Protein AF-A0A1M6K0C0-F1 (afdb_monomer)

pLDDT: mean 87.11, std 9.61, range [51.62, 98.38]

Radius of gyration: 22.86 Å; Cα contacts (8 Å, |Δi|>4): 605; chains: 1; bounding box: 50×51×67 Å

Secondary structure (DSSP, 8-state):
--EEEEEEE-TTSEEEEEPPEES---SSSSS-SHHHHHHHHHH-SS--HHHHHHHHHHHHHHHH--TT--GGGGEEEEE-TT-EEE-TT---SEEEEEE-SSSPEEEEETTEEEEE-TTEEEEEETTEEEEEEEPPSS-EEEEE-HHHHHHHHHHHHHHHHHHTT-HHHHHHHHHHHBS-HHHHHHTHHHHHHHHHHHHHHHTTTSGGGGS-TT----TT-TTS-HHHHHHHHHHHHHHHHHHHHH-TT-BTTB--SPP---SSS---EEEEEEETTEEEEEEEE-HHHHHHHHHHHHHHHHHHTT-HHHHHHTT---HHHHHHHHHHHHTS-S-B-HHHHHHHHHHHHHHHHHHHH-

Organism: NCBI:txid1123012

Sequence (358 aa):
MTQGIIIYIGSDKVFHETGTYSFDMYPNDYKGHGDEIIAFFKYSRNWTEDLFYDFVKGFHCKYFKDMDYDYEDTMIFGYKPDMSYDIQNNWIDYIYIVNNSGEDLQCKTEKGIEYIPNDSIVIISFHNIEKIINHSADGIEYEFNDEDCSNAIDALDFYSRMFIGQYNMIDRNLCMLINDYYEFNYLEFTRRHLYTAARSILFKDTDIANWELNGSLGIFSKDTDIRAKNAYDIQQYLRYSAAWCRNPEGGHTVDFRPPLLSGNLGETNCSSEIIDGAVITNAMLKGKQVKIVLQAIKIYIMLLNIDLVGIFNEYTDNKLVIEIISLIEKLCPQSMKDDNRDKKVKQLQKLYEKILYA

Structure (mmCIF, N/CA/C/O backbone):
data_AF-A0A1M6K0C0-F1
#
_entry.id   AF-A0A1M6K0C0-F1
#
loop_
_atom_site.group_PDB
_atom_site.id
_atom_site.type_symbol
_atom_site.label_atom_id
_atom_site.label_alt_id
_atom_site.label_comp_id
_atom_site.label_asym_id
_atom_site.label_entity_id
_atom_site.label_seq_id
_atom_site.pdbx_PDB_ins_code
_atom_site.Cartn_x
_atom_site.Cartn_y
_atom_site.Cartn_z
_atom_site.occupancy
_atom_site.B_iso_or_equiv
_atom_site.auth_seq_id
_atom_site.auth_comp_id
_atom_site.auth_asym_id
_atom_site.auth_atom_id
_atom_site.pdbx_PDB_model_num
ATOM 1 N N . MET A 1 1 ? 0.333 16.093 32.500 1.00 71.12 1 MET A N 1
ATOM 2 C CA . MET A 1 1 ? 0.730 15.066 31.530 1.00 71.12 1 MET A CA 1
ATOM 3 C C . MET A 1 1 ? -0.175 13.900 31.800 1.00 71.12 1 MET A C 1
ATOM 5 O O . MET A 1 1 ? -0.148 13.389 32.914 1.00 71.12 1 MET A O 1
ATOM 9 N N . THR A 1 2 ? -1.058 13.617 30.858 1.00 86.56 2 THR A N 1
ATOM 10 C CA . THR A 1 2 ? -1.987 12.497 30.989 1.00 86.56 2 THR A CA 1
ATOM 11 C C . THR A 1 2 ? -1.293 11.194 30.609 1.00 86.56 2 THR A C 1
ATOM 13 O O . THR A 1 2 ? -0.208 11.209 30.026 1.00 86.56 2 THR A O 1
ATOM 16 N N . GLN A 1 3 ? -1.912 10.074 30.936 1.00 90.31 3 GLN A N 1
ATOM 17 C CA . GLN A 1 3 ? -1.522 8.757 30.469 1.00 90.31 3 GLN A CA 1
ATOM 18 C C . GLN A 1 3 ? -2.568 8.211 29.509 1.00 90.31 3 GLN A C 1
ATOM 20 O O . GLN A 1 3 ? -3.766 8.410 29.710 1.00 90.31 3 GLN A O 1
ATOM 25 N N . GLY A 1 4 ? -2.125 7.512 28.468 1.00 91.88 4 GLY A N 1
ATOM 26 C CA . GLY A 1 4 ? -3.043 6.848 27.560 1.00 91.88 4 GLY A CA 1
ATOM 27 C C . GLY A 1 4 ? -2.531 5.534 27.005 1.00 91.88 4 GLY A C 1
ATOM 28 O O . GLY A 1 4 ? -1.325 5.304 26.938 1.00 91.88 4 GLY A O 1
ATOM 29 N N . ILE A 1 5 ? -3.468 4.686 26.601 1.00 93.00 5 ILE A N 1
ATOM 30 C CA . ILE A 1 5 ? -3.209 3.433 25.884 1.00 93.00 5 ILE A CA 1
ATOM 31 C C . ILE A 1 5 ? -4.143 3.325 24.681 1.00 93.00 5 ILE A C 1
ATOM 33 O O . ILE A 1 5 ? -5.223 3.927 24.652 1.00 93.00 5 ILE A O 1
ATOM 37 N N . ILE A 1 6 ? -3.723 2.539 23.698 1.00 93.44 6 ILE A N 1
ATOM 38 C CA . ILE A 1 6 ? -4.511 2.213 22.515 1.00 93.44 6 ILE A CA 1
ATOM 39 C C . ILE A 1 6 ? -4.707 0.703 22.500 1.00 93.44 6 ILE A C 1
ATOM 41 O O . ILE A 1 6 ? -3.765 -0.058 22.707 1.00 93.44 6 ILE A O 1
ATOM 45 N N . ILE A 1 7 ? -5.941 0.274 22.286 1.00 93.12 7 ILE A N 1
ATOM 46 C CA . ILE A 1 7 ? -6.338 -1.124 22.267 1.00 93.12 7 ILE A CA 1
ATOM 47 C C . ILE A 1 7 ? -7.001 -1.386 20.927 1.00 93.12 7 ILE A C 1
ATOM 49 O O . ILE A 1 7 ? -7.972 -0.722 20.575 1.00 93.12 7 ILE A O 1
ATOM 53 N N . TYR A 1 8 ? -6.505 -2.369 20.194 1.00 92.94 8 TYR A N 1
ATOM 54 C CA . TYR A 1 8 ? -7.153 -2.899 19.004 1.00 92.94 8 TYR A CA 1
ATOM 55 C C . TYR A 1 8 ? -7.670 -4.302 19.297 1.00 92.94 8 TYR A C 1
ATOM 57 O O . TYR A 1 8 ? -6.957 -5.117 19.876 1.00 92.94 8 TYR A O 1
ATOM 65 N N . ILE A 1 9 ? -8.909 -4.585 18.903 1.00 92.12 9 ILE A N 1
ATOM 66 C CA . ILE A 1 9 ? -9.516 -5.910 19.031 1.00 92.12 9 ILE A CA 1
ATOM 67 C C . ILE A 1 9 ? -9.886 -6.403 17.639 1.00 92.12 9 ILE A C 1
ATOM 69 O O . ILE A 1 9 ? -10.764 -5.830 16.988 1.00 92.12 9 ILE A O 1
ATOM 73 N N . GLY A 1 10 ? -9.202 -7.453 17.192 1.00 89.44 10 GLY A N 1
ATOM 74 C CA . GLY A 1 10 ? -9.387 -8.042 15.872 1.00 89.44 10 GLY A CA 1
ATOM 75 C C . GLY A 1 10 ? -10.545 -9.032 15.799 1.00 89.44 10 GLY A C 1
ATOM 76 O O . GLY A 1 10 ? -11.091 -9.472 16.812 1.00 89.44 10 GLY A O 1
ATOM 77 N N . SER A 1 11 ? -10.907 -9.420 14.573 1.00 87.69 11 SER A N 1
ATOM 78 C CA . SER A 1 11 ? -11.988 -10.377 14.280 1.00 87.69 11 SER A CA 1
ATOM 79 C C . SER A 1 11 ? -11.752 -11.787 14.836 1.00 87.69 11 SER A C 1
ATOM 81 O O . SER A 1 11 ? -12.668 -12.600 14.914 1.00 87.69 11 SER A O 1
ATOM 83 N N . ASP A 1 12 ? -10.511 -12.096 15.196 1.00 86.44 12 ASP A N 1
ATOM 84 C CA . ASP A 1 12 ? -10.094 -13.317 15.885 1.00 86.44 12 ASP A CA 1
ATOM 85 C C . ASP A 1 12 ? -10.276 -13.241 17.415 1.00 86.44 12 ASP A C 1
ATOM 87 O O . ASP A 1 12 ? -10.012 -14.219 18.118 1.00 86.44 12 ASP A O 1
ATOM 91 N N . LYS A 1 13 ? -10.777 -12.107 17.926 1.00 85.50 13 LYS A N 1
ATOM 92 C CA . LYS A 1 13 ? -10.968 -11.799 19.353 1.00 85.50 13 LYS A CA 1
ATOM 93 C C . LYS A 1 13 ? -9.653 -11.730 20.137 1.00 85.50 13 LYS A C 1
ATOM 95 O O . LYS A 1 13 ? -9.649 -11.846 21.370 1.00 85.50 13 LYS A O 1
ATOM 100 N N . VAL A 1 14 ? -8.538 -11.537 19.433 1.00 87.31 14 VAL A N 1
ATOM 101 C CA . VAL A 1 14 ? -7.259 -11.164 20.034 1.00 87.31 14 VAL A CA 1
ATOM 102 C C . VAL A 1 14 ? -7.267 -9.654 20.238 1.00 87.31 14 VAL A C 1
ATOM 104 O O . VAL A 1 14 ? -7.691 -8.893 19.364 1.00 87.31 14 VAL A O 1
ATOM 107 N N . PHE A 1 15 ? -6.854 -9.221 21.428 1.00 88.81 15 PHE A N 1
ATOM 108 C CA . PHE A 1 15 ? -6.620 -7.811 21.696 1.00 88.81 15 PHE A CA 1
ATOM 109 C C . PHE A 1 15 ? -5.121 -7.519 21.706 1.00 88.81 15 PHE A C 1
ATOM 111 O O . PHE A 1 15 ? -4.317 -8.309 22.208 1.00 88.81 15 PHE A O 1
ATOM 118 N N . HIS A 1 16 ? -4.785 -6.357 21.165 1.00 90.50 16 HIS A N 1
ATOM 119 C CA . HIS A 1 16 ? -3.445 -5.805 21.081 1.00 90.50 16 HIS A CA 1
ATOM 120 C C . HIS A 1 16 ? -3.483 -4.472 21.817 1.00 90.50 16 HIS A C 1
ATOM 122 O O . HIS A 1 16 ? -4.222 -3.568 21.425 1.00 90.50 16 HIS A O 1
ATOM 128 N N . GLU A 1 17 ? -2.746 -4.369 22.913 1.00 91.19 17 GLU A N 1
ATOM 129 C CA . GLU A 1 17 ? -2.721 -3.185 23.767 1.00 91.19 17 GLU A CA 1
ATOM 130 C C . GLU A 1 17 ? -1.323 -2.575 23.768 1.00 91.19 17 GLU A C 1
ATOM 132 O O . GLU A 1 17 ? -0.332 -3.275 23.954 1.00 91.19 17 GLU A O 1
ATOM 137 N N . THR A 1 18 ? -1.236 -1.263 23.569 1.00 90.62 18 THR A N 1
ATOM 138 C CA . THR A 1 18 ? 0.038 -0.545 23.652 1.00 90.62 18 THR A CA 1
ATOM 139 C C . THR A 1 18 ? 0.495 -0.397 25.098 1.00 90.62 18 THR A C 1
ATOM 141 O O . THR A 1 18 ? -0.319 -0.272 26.012 1.00 90.62 18 THR A O 1
ATOM 144 N N . GLY A 1 19 ? 1.801 -0.233 25.300 1.00 87.31 19 GLY A N 1
ATOM 145 C CA . GLY A 1 19 ? 2.327 0.312 26.546 1.00 87.31 19 GLY A CA 1
ATOM 146 C C . GLY A 1 19 ? 1.737 1.692 26.868 1.00 87.31 19 GLY A C 1
ATOM 147 O O . GLY A 1 19 ? 1.170 2.378 26.012 1.00 87.31 19 GLY A O 1
ATOM 148 N N . THR A 1 20 ? 1.876 2.115 28.125 1.00 88.38 20 THR A N 1
ATOM 149 C CA . THR A 1 20 ? 1.374 3.416 28.578 1.00 88.38 20 THR A CA 1
ATOM 150 C C . THR A 1 20 ? 2.160 4.574 27.969 1.00 88.38 20 THR A C 1
ATOM 152 O O . THR A 1 20 ? 3.336 4.781 28.272 1.00 88.38 20 THR A O 1
ATOM 155 N N . TYR A 1 21 ? 1.475 5.415 27.201 1.00 87.62 21 TYR A N 1
ATOM 156 C CA . TYR A 1 21 ? 1.989 6.704 26.762 1.00 87.62 21 TYR A CA 1
ATOM 157 C C . TYR A 1 21 ? 1.804 7.741 27.858 1.00 87.62 21 TYR A C 1
ATOM 159 O O . TYR A 1 21 ? 0.681 8.109 28.183 1.00 87.62 21 TYR A O 1
ATOM 167 N N . SER A 1 22 ? 2.902 8.252 28.413 1.00 85.19 22 SER A N 1
ATOM 168 C CA . SER A 1 22 ? 2.865 9.400 29.328 1.00 85.19 22 SER A CA 1
ATOM 169 C C . SER A 1 22 ? 2.986 10.702 28.532 1.00 85.19 22 SER A C 1
ATOM 171 O O . SER A 1 22 ? 4.047 11.319 28.494 1.00 85.19 22 SER A O 1
ATOM 173 N N . PHE A 1 23 ? 1.912 11.093 27.844 1.00 79.50 23 PHE A N 1
ATOM 174 C CA . PHE A 1 23 ? 1.797 12.381 27.157 1.00 79.50 23 PHE A CA 1
ATOM 175 C C . PHE A 1 23 ? 0.329 12.833 27.103 1.00 79.50 23 PHE A C 1
ATOM 177 O O . PHE A 1 23 ? -0.587 12.098 27.460 1.00 79.50 23 PHE A O 1
ATOM 184 N N . ASP A 1 24 ? 0.097 14.070 26.688 1.00 82.75 24 ASP A N 1
ATOM 185 C CA . ASP A 1 24 ? -1.217 14.683 26.502 1.00 82.75 24 ASP A CA 1
ATOM 186 C C . ASP A 1 24 ? -2.077 13.905 25.471 1.00 82.75 24 ASP A C 1
ATOM 188 O O . ASP A 1 24 ? -2.088 14.204 24.285 1.00 82.75 24 ASP A O 1
ATOM 192 N N . MET A 1 25 ? -2.782 12.865 25.923 1.00 86.75 25 MET A N 1
ATOM 193 C CA . MET A 1 25 ? -3.531 11.880 25.125 1.00 86.75 25 MET A CA 1
ATOM 194 C C . MET A 1 25 ? -5.024 12.210 25.032 1.00 86.75 25 MET A C 1
ATOM 196 O O . MET A 1 25 ? -5.795 11.389 24.554 1.00 86.75 25 MET A O 1
ATOM 200 N N . TYR A 1 26 ? -5.459 13.384 25.482 1.00 84.69 26 TYR A N 1
ATOM 201 C CA . TYR A 1 26 ? -6.853 13.815 25.369 1.00 84.69 26 TYR A CA 1
ATOM 202 C C . TYR A 1 26 ? -7.232 14.159 23.912 1.00 84.69 26 TYR A C 1
ATOM 204 O O . TYR A 1 26 ? -6.372 14.613 23.145 1.00 84.69 26 TYR A O 1
ATOM 212 N N . PRO A 1 27 ? -8.504 13.966 23.518 1.00 77.50 27 PRO A N 1
ATOM 213 C CA . PRO A 1 27 ? -9.029 14.423 22.233 1.00 77.50 27 PRO A CA 1
ATOM 214 C C . PRO A 1 27 ? -9.415 15.919 22.274 1.00 77.50 27 PRO A C 1
ATOM 216 O O . PRO A 1 27 ? -10.064 16.365 23.216 1.00 77.50 27 PRO A O 1
ATOM 219 N N . ASN A 1 28 ? -9.081 16.672 21.223 1.00 63.81 28 ASN A N 1
ATOM 220 C CA . ASN A 1 28 ? -9.460 18.064 20.927 1.00 63.81 28 ASN A CA 1
ATOM 221 C C . ASN A 1 28 ? -8.948 19.243 21.804 1.00 63.81 28 ASN A C 1
ATOM 223 O O . ASN A 1 28 ? -8.967 19.257 23.033 1.00 63.81 28 ASN A O 1
ATOM 227 N N . ASP A 1 29 ? -8.569 20.305 21.080 1.00 52.62 29 ASP A N 1
ATOM 228 C CA . ASP A 1 29 ? -8.294 21.721 21.410 1.00 52.62 29 ASP A CA 1
ATOM 229 C C . ASP A 1 29 ? -7.102 22.122 22.300 1.00 52.62 29 ASP A C 1
ATOM 231 O O . ASP A 1 29 ? -6.615 23.249 22.164 1.00 52.62 29 ASP A O 1
ATOM 235 N N . TYR A 1 30 ? -6.550 21.252 23.150 1.00 51.62 30 TYR A N 1
ATOM 236 C CA . TYR A 1 30 ? -5.465 21.661 24.072 1.00 51.62 30 TYR A CA 1
ATOM 237 C C . TYR A 1 30 ? -4.034 21.262 23.654 1.00 51.62 30 TYR A C 1
ATOM 239 O O . TYR A 1 30 ? -3.101 21.528 24.409 1.00 51.62 30 TYR A O 1
ATOM 247 N N . LYS A 1 31 ? -3.840 20.768 22.414 1.00 66.69 31 LYS A N 1
ATOM 248 C CA . LYS A 1 31 ? -2.580 20.220 21.834 1.00 66.69 31 LYS A CA 1
ATOM 249 C C . LYS A 1 31 ? -2.266 18.755 22.182 1.00 66.69 31 LYS A C 1
ATOM 251 O O . LYS A 1 31 ? -1.102 18.356 22.134 1.00 66.69 31 LYS A O 1
ATOM 256 N N . GLY A 1 32 ? -3.287 17.965 22.502 1.00 79.81 32 GLY A N 1
ATOM 257 C CA . GLY A 1 32 ? -3.138 16.529 22.725 1.00 79.81 32 GLY A CA 1
ATOM 258 C C . GLY A 1 32 ? -2.955 15.733 21.429 1.00 79.81 32 GLY A C 1
ATOM 259 O O . GLY A 1 32 ? -3.064 16.272 20.328 1.00 79.81 32 GLY A O 1
ATOM 260 N N . HIS A 1 33 ? -2.665 14.440 21.557 1.00 87.69 33 HIS A N 1
ATOM 261 C CA . HIS A 1 33 ? -2.435 13.517 20.436 1.00 87.69 33 HIS A CA 1
ATOM 262 C C . HIS A 1 33 ? -3.595 12.540 20.198 1.00 87.69 33 HIS A C 1
ATOM 264 O O . HIS A 1 33 ? -3.531 11.716 19.289 1.00 87.69 33 HIS A O 1
ATOM 270 N N . GLY A 1 34 ? -4.681 12.661 20.970 1.00 87.75 34 GLY A N 1
ATOM 271 C CA . GLY A 1 34 ? -5.876 11.832 20.821 1.00 87.75 34 GLY A CA 1
ATOM 272 C C . GLY A 1 34 ? -6.548 11.946 19.453 1.00 87.75 34 GLY A C 1
ATOM 273 O O . GLY A 1 34 ? -7.028 10.954 18.904 1.00 87.75 34 GLY A O 1
ATOM 274 N N . ASP A 1 35 ? -6.532 13.145 18.866 1.00 84.31 35 ASP A N 1
ATOM 275 C CA . ASP A 1 35 ? -7.160 13.388 17.566 1.00 84.31 35 ASP A CA 1
ATOM 276 C C . ASP A 1 35 ? -6.486 12.614 16.436 1.00 84.31 35 ASP A C 1
ATOM 278 O O . ASP A 1 35 ? -7.177 12.194 15.519 1.00 84.31 35 ASP A O 1
ATOM 282 N N . GLU A 1 36 ? -5.180 12.348 16.519 1.00 87.56 36 GLU A N 1
ATOM 283 C CA . GLU A 1 36 ? -4.464 11.552 15.515 1.00 87.56 36 GLU A CA 1
ATOM 284 C C . GLU A 1 36 ? -4.896 10.083 15.536 1.00 87.56 36 GLU A C 1
ATOM 286 O O . GLU A 1 36 ? -5.044 9.470 14.483 1.00 87.56 36 GLU A O 1
ATOM 291 N N . ILE A 1 37 ? -5.186 9.540 16.721 1.00 90.12 37 ILE A N 1
ATOM 292 C CA . ILE A 1 37 ? -5.704 8.175 16.887 1.00 90.12 37 ILE A CA 1
ATOM 293 C C . ILE A 1 37 ? -7.116 8.079 16.305 1.00 90.12 37 ILE A C 1
ATOM 295 O O . ILE A 1 37 ? -7.438 7.143 15.577 1.00 90.12 37 ILE A O 1
ATOM 299 N N . ILE A 1 38 ? -7.961 9.072 16.596 1.00 87.12 38 ILE A N 1
ATOM 300 C CA . ILE A 1 38 ? -9.329 9.153 16.069 1.00 87.12 38 ILE A CA 1
ATOM 301 C C . ILE A 1 38 ? -9.325 9.333 14.554 1.00 87.12 38 ILE A C 1
ATOM 303 O O . ILE A 1 38 ? -10.148 8.734 13.859 1.00 87.12 38 ILE A O 1
ATOM 307 N N . ALA A 1 39 ? -8.451 10.204 14.059 1.00 79.69 39 ALA A N 1
ATOM 308 C CA . ALA A 1 39 ? -8.289 10.485 12.647 1.00 79.69 39 ALA A CA 1
ATOM 309 C C . ALA A 1 39 ? -7.882 9.192 11.943 1.00 79.69 39 ALA A C 1
ATOM 311 O O . ALA A 1 39 ? -8.653 8.693 11.123 1.00 79.69 39 ALA A O 1
ATOM 312 N N . PHE A 1 40 ? -6.786 8.564 12.390 1.00 83.19 40 PHE A N 1
ATOM 313 C CA 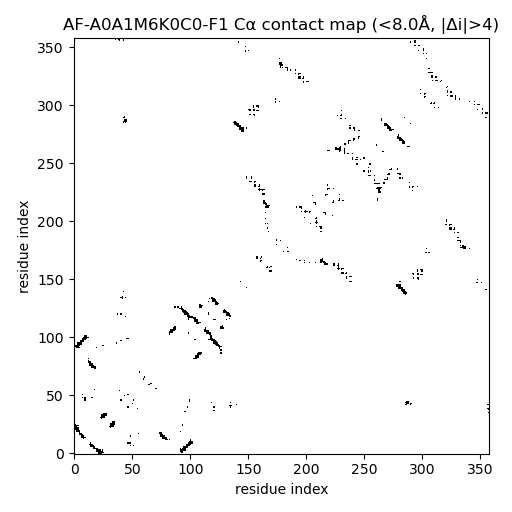. PHE A 1 40 ? -6.356 7.270 11.874 1.00 83.19 40 PHE A CA 1
ATOM 314 C C . PHE A 1 40 ? -7.491 6.249 11.917 1.00 83.19 40 PHE A C 1
ATOM 316 O O . PHE A 1 40 ? -7.753 5.617 10.897 1.00 83.19 40 PHE A O 1
ATOM 323 N N . PHE A 1 41 ? -8.251 6.177 13.023 1.00 85.50 41 PHE A N 1
ATOM 324 C CA . PHE A 1 41 ? -9.413 5.297 13.099 1.00 85.50 41 PHE A CA 1
ATOM 325 C C . PHE A 1 41 ? -10.382 5.520 11.960 1.00 85.50 41 PHE A C 1
ATOM 327 O O . PHE A 1 41 ? -10.674 4.575 11.245 1.00 85.50 41 PHE A O 1
ATOM 334 N N . LYS A 1 42 ? -10.836 6.753 11.747 1.00 77.56 42 LYS A N 1
ATOM 335 C CA . LYS A 1 42 ? -11.796 7.063 10.686 1.00 77.56 42 LYS A CA 1
ATOM 336 C C . LYS A 1 42 ? -11.275 6.669 9.302 1.00 77.56 42 LYS A C 1
ATOM 338 O O . LYS A 1 42 ? -12.072 6.187 8.491 1.00 77.56 42 LYS A O 1
ATOM 343 N N . TYR A 1 43 ? -9.974 6.818 9.048 1.00 69.88 43 TYR A N 1
ATOM 344 C CA . TYR A 1 43 ? -9.360 6.545 7.743 1.00 69.88 43 TYR A CA 1
ATOM 345 C C . TYR A 1 43 ? -9.296 5.060 7.405 1.00 69.88 43 TYR A C 1
ATOM 347 O O . TYR A 1 43 ? -9.620 4.638 6.287 1.00 69.88 43 TYR A O 1
ATOM 355 N N . SER A 1 44 ? -8.935 4.225 8.369 1.00 68.69 44 SER A N 1
ATOM 356 C CA . SER A 1 44 ? -8.699 2.806 8.140 1.00 68.69 44 SER A CA 1
ATOM 357 C C . SER A 1 44 ? -9.961 1.974 8.391 1.00 68.69 44 SER A C 1
ATOM 359 O O . SER A 1 44 ? -9.986 1.166 9.294 1.00 68.69 44 SER A O 1
ATOM 361 N N . ARG A 1 45 ? -10.992 2.052 7.524 1.00 61.84 45 ARG A N 1
ATOM 362 C CA . ARG A 1 45 ? -12.240 1.211 7.565 1.00 61.84 45 ARG A CA 1
ATOM 363 C C . ARG A 1 45 ? -12.088 -0.300 7.779 1.00 61.84 45 ARG A C 1
ATOM 365 O O . ARG A 1 45 ? -13.078 -1.014 7.816 1.00 61.84 45 ARG A O 1
ATOM 372 N N . ASN A 1 46 ? -10.872 -0.828 7.745 1.00 67.69 46 ASN A N 1
ATOM 373 C CA . ASN A 1 46 ? -10.584 -2.209 8.099 1.00 67.69 46 ASN A CA 1
ATOM 374 C C . ASN A 1 46 ? -9.278 -2.194 8.879 1.00 67.69 46 ASN A C 1
ATOM 376 O O . ASN A 1 46 ? -8.235 -2.498 8.298 1.00 67.69 46 ASN A O 1
ATOM 380 N N . TRP A 1 47 ? -9.325 -1.792 10.151 1.00 78.12 47 TRP A N 1
ATOM 381 C CA . TRP A 1 47 ? -8.195 -2.003 11.050 1.00 78.12 47 TRP A CA 1
ATOM 382 C C . TRP A 1 47 ? -7.855 -3.483 11.003 1.00 78.12 47 TRP A C 1
ATOM 384 O O . TRP A 1 47 ? -8.654 -4.330 11.391 1.00 78.12 47 TRP A O 1
ATOM 394 N N . THR A 1 48 ? -6.709 -3.791 10.418 1.00 81.50 48 THR A N 1
ATOM 395 C CA . THR A 1 48 ? -6.081 -5.094 10.562 1.00 81.50 48 THR A CA 1
ATOM 396 C C . THR A 1 48 ? -5.030 -4.964 11.640 1.00 81.50 48 THR A C 1
ATOM 398 O O . THR A 1 48 ? -4.551 -3.862 11.905 1.00 81.50 48 THR A O 1
ATOM 401 N N . GLU A 1 49 ? -4.632 -6.094 12.199 1.00 84.06 49 GLU A N 1
ATOM 402 C CA . GLU A 1 49 ? -3.496 -6.163 13.107 1.00 84.06 49 GLU A CA 1
ATOM 403 C C . GLU A 1 49 ? -2.266 -5.433 12.517 1.00 84.06 49 GLU A C 1
ATOM 405 O O . GLU A 1 49 ? -1.755 -4.506 13.136 1.00 84.06 49 GLU A O 1
ATOM 410 N N . ASP A 1 50 ? -1.900 -5.705 11.257 1.00 81.12 50 ASP A N 1
ATOM 411 C CA . ASP A 1 50 ? -0.785 -5.009 10.586 1.00 81.12 50 ASP A CA 1
ATOM 412 C C . ASP A 1 50 ? -0.937 -3.481 10.536 1.00 81.12 50 ASP A C 1
ATOM 414 O O . ASP A 1 50 ? 0.026 -2.744 10.717 1.00 81.12 50 ASP A O 1
ATOM 418 N N . LEU A 1 51 ? -2.156 -2.985 10.289 1.00 82.19 51 LEU A N 1
ATOM 419 C CA . LEU A 1 51 ? -2.409 -1.545 10.197 1.00 82.19 51 LEU A CA 1
ATOM 420 C C . LEU A 1 51 ? -2.330 -0.887 11.567 1.00 82.19 51 LEU A C 1
ATOM 422 O O . LEU A 1 51 ? -1.874 0.250 11.673 1.00 82.19 51 LEU A O 1
ATOM 426 N N . PHE A 1 52 ? -2.780 -1.597 12.599 1.00 87.50 52 PHE A N 1
ATOM 427 C CA . PHE A 1 52 ? -2.604 -1.162 13.968 1.00 87.50 52 PHE A CA 1
ATOM 428 C C . PHE A 1 52 ? -1.115 -1.074 14.314 1.00 87.50 52 PHE A C 1
ATOM 430 O O . PHE A 1 52 ? -0.680 -0.028 14.790 1.00 87.50 52 PHE A O 1
ATOM 437 N N . TYR A 1 53 ? -0.317 -2.100 13.999 1.00 85.19 53 TYR A N 1
ATOM 438 C CA . TYR A 1 53 ? 1.132 -2.070 14.227 1.00 85.19 53 TYR A CA 1
ATOM 439 C C . TYR A 1 53 ? 1.821 -0.925 13.486 1.00 85.19 53 TYR A C 1
ATOM 441 O O . TYR A 1 53 ? 2.580 -0.173 14.099 1.00 85.19 53 TYR A O 1
ATOM 449 N N . ASP A 1 54 ? 1.539 -0.764 12.192 1.00 82.62 54 ASP A N 1
ATOM 450 C CA . ASP A 1 54 ? 2.118 0.306 11.375 1.00 82.62 54 ASP A CA 1
ATOM 451 C C . ASP A 1 54 ? 1.782 1.686 11.954 1.00 82.62 54 ASP A C 1
ATOM 453 O O . ASP A 1 54 ? 2.658 2.550 12.066 1.00 82.62 54 ASP A O 1
ATOM 457 N N . PHE A 1 55 ? 0.527 1.882 12.370 1.00 87.12 55 PHE A N 1
ATOM 458 C CA . PHE A 1 55 ? 0.102 3.115 13.017 1.00 87.12 55 PHE A CA 1
ATOM 459 C C . PHE A 1 55 ? 0.834 3.352 14.323 1.00 87.12 55 PHE A C 1
ATOM 461 O O . PHE A 1 55 ? 1.403 4.426 14.503 1.00 87.12 55 PHE A O 1
ATOM 468 N N . VAL A 1 56 ? 0.846 2.376 15.231 1.00 88.12 56 VAL A N 1
ATOM 469 C CA . VAL A 1 56 ? 1.431 2.621 16.543 1.00 88.12 56 VAL A CA 1
ATOM 470 C C . VAL A 1 56 ? 2.942 2.814 16.449 1.00 88.12 56 VAL A C 1
ATOM 472 O O . VAL A 1 56 ? 3.483 3.690 17.123 1.00 88.12 56 VAL A O 1
ATOM 475 N N . LYS A 1 57 ? 3.627 2.084 15.566 1.00 83.94 57 LYS A N 1
ATOM 476 C CA . LYS A 1 57 ? 5.043 2.321 15.275 1.00 83.94 57 LYS A CA 1
ATOM 477 C C . LYS A 1 57 ? 5.275 3.754 14.794 1.00 83.94 57 LYS A C 1
ATOM 479 O O . LYS A 1 57 ? 6.140 4.446 15.328 1.00 83.94 57 LYS A O 1
ATOM 484 N N . GLY A 1 58 ? 4.483 4.221 13.826 1.00 83.06 58 GLY A N 1
ATOM 485 C CA . GLY A 1 58 ? 4.560 5.593 13.318 1.00 83.06 58 GLY A CA 1
ATOM 486 C C . GLY A 1 58 ? 4.289 6.639 14.402 1.00 83.06 58 GLY A C 1
ATOM 487 O O . GLY A 1 58 ? 5.082 7.566 14.584 1.00 83.06 58 GLY A O 1
ATOM 488 N N . PHE A 1 59 ? 3.216 6.442 15.167 1.00 86.56 59 PHE A N 1
ATOM 489 C CA . PHE A 1 59 ? 2.820 7.290 16.287 1.00 86.56 59 PHE A CA 1
ATOM 490 C C . PHE A 1 59 ? 3.929 7.358 17.347 1.00 86.56 59 PHE A C 1
ATOM 492 O O . PHE A 1 59 ? 4.325 8.442 17.776 1.00 86.56 59 PHE A O 1
ATOM 499 N N . HIS A 1 60 ? 4.514 6.215 17.711 1.00 85.06 60 HIS A N 1
ATOM 500 C CA . HIS A 1 60 ? 5.604 6.148 18.676 1.00 85.06 60 HIS A CA 1
ATOM 501 C C . HIS A 1 60 ? 6.850 6.889 18.174 1.00 85.06 60 HIS A C 1
ATOM 503 O O . HIS A 1 60 ? 7.341 7.794 18.847 1.00 85.06 60 HIS A O 1
ATOM 509 N N . CYS A 1 61 ? 7.338 6.578 16.969 1.00 81.19 61 CYS A N 1
ATOM 510 C CA . CYS A 1 61 ? 8.528 7.227 16.414 1.00 81.19 61 CYS A CA 1
ATOM 511 C C . CYS A 1 61 ? 8.369 8.753 16.319 1.00 81.19 61 CYS A C 1
ATOM 513 O O . CYS A 1 61 ? 9.314 9.496 16.598 1.00 81.19 61 CYS A O 1
ATOM 515 N N . LYS A 1 62 ? 7.170 9.228 15.965 1.00 84.25 62 LYS A N 1
ATOM 516 C CA . LYS A 1 62 ? 6.859 10.655 15.830 1.00 84.25 62 LYS A CA 1
ATOM 517 C C . LYS A 1 62 ? 6.983 11.413 17.153 1.00 84.25 62 LYS A C 1
ATOM 519 O O . LYS A 1 62 ? 7.513 12.527 17.164 1.00 84.25 62 LYS A O 1
ATOM 524 N N . TYR A 1 63 ? 6.524 10.820 18.255 1.00 84.00 63 TYR A N 1
ATOM 525 C CA . TYR A 1 63 ? 6.417 11.513 19.543 1.00 84.00 63 TYR A CA 1
ATOM 526 C C . TYR A 1 63 ? 7.517 11.165 20.550 1.00 84.00 63 TYR A C 1
ATOM 528 O O . TYR A 1 63 ? 7.873 12.018 21.363 1.00 84.00 63 TYR A O 1
ATOM 536 N N . PHE A 1 64 ? 8.112 9.973 20.470 1.00 75.31 64 PHE A N 1
ATOM 537 C CA . PHE A 1 64 ? 9.076 9.480 21.460 1.00 75.31 64 PHE A CA 1
ATOM 538 C C . PHE A 1 64 ? 10.534 9.542 20.991 1.00 75.31 64 PHE A C 1
ATOM 540 O O . PHE A 1 64 ? 11.426 9.486 21.828 1.00 75.31 64 PHE A O 1
ATOM 547 N N . LYS A 1 65 ? 10.797 9.762 19.690 1.00 68.88 65 LYS A N 1
ATOM 548 C CA . LYS A 1 65 ? 12.139 9.954 19.086 1.00 68.88 65 LYS A CA 1
ATOM 549 C C . LYS A 1 65 ? 13.183 8.853 19.356 1.00 68.88 65 LYS A C 1
ATOM 551 O O . LYS A 1 65 ? 14.302 8.981 18.861 1.00 68.88 65 LYS A O 1
ATOM 556 N N . ASP A 1 66 ? 12.833 7.782 20.058 1.00 64.19 66 ASP A N 1
ATOM 557 C CA . ASP A 1 66 ? 13.679 6.606 20.228 1.00 64.19 66 ASP A CA 1
ATOM 558 C C . ASP A 1 66 ? 13.534 5.698 19.001 1.00 64.19 66 ASP A C 1
ATOM 560 O O . ASP A 1 66 ? 12.513 5.047 18.792 1.00 64.19 66 ASP A O 1
ATOM 564 N N . MET A 1 67 ? 14.562 5.699 18.144 1.00 52.91 67 MET A N 1
ATOM 565 C CA . MET A 1 67 ? 14.611 4.862 16.936 1.00 52.91 67 MET A CA 1
ATOM 566 C C . MET A 1 67 ? 15.031 3.409 17.208 1.00 52.91 67 MET A C 1
ATOM 568 O O . MET A 1 67 ? 14.859 2.574 16.327 1.00 52.91 67 MET A O 1
ATOM 572 N N . ASP A 1 68 ? 15.526 3.107 18.414 1.00 56.12 68 ASP A N 1
ATOM 573 C CA . ASP A 1 68 ? 15.913 1.754 18.858 1.00 56.12 68 ASP A CA 1
ATOM 574 C C . ASP A 1 68 ? 14.819 1.071 19.703 1.00 56.12 68 ASP A C 1
ATOM 576 O O . ASP A 1 68 ? 15.078 0.098 20.409 1.00 56.12 68 ASP A O 1
ATOM 580 N N . TYR A 1 69 ? 13.590 1.592 19.675 1.00 58.09 69 TYR A N 1
ATOM 581 C CA . TYR A 1 69 ? 12.492 1.033 20.454 1.00 58.09 69 TYR A CA 1
ATOM 582 C C . TYR A 1 69 ? 11.978 -0.259 19.806 1.00 58.09 69 TYR A C 1
ATOM 584 O O . TYR A 1 69 ? 11.321 -0.217 18.760 1.00 58.09 69 TYR A O 1
ATOM 592 N N . ASP A 1 70 ? 12.279 -1.403 20.424 1.00 61.41 70 ASP A N 1
ATOM 593 C CA . ASP A 1 70 ? 11.710 -2.693 20.036 1.00 61.41 70 ASP A CA 1
ATOM 594 C C . ASP A 1 70 ? 10.239 -2.736 20.466 1.00 61.41 70 ASP A C 1
ATOM 596 O O . ASP A 1 70 ? 9.883 -3.014 21.610 1.00 61.41 70 ASP A O 1
ATOM 600 N N . TYR A 1 71 ? 9.370 -2.308 19.557 1.00 62.28 71 TYR A N 1
ATOM 601 C CA . TYR A 1 71 ? 7.966 -2.062 19.852 1.00 62.28 71 TYR A CA 1
ATOM 602 C C . TYR A 1 71 ? 7.192 -3.348 20.207 1.00 62.28 71 TYR A C 1
ATOM 604 O O . TYR A 1 71 ? 6.213 -3.271 20.956 1.00 62.28 71 TYR A O 1
ATOM 612 N N . GLU A 1 72 ? 7.662 -4.521 19.754 1.00 60.72 72 GLU A N 1
ATOM 613 C CA . GLU A 1 72 ? 7.091 -5.826 20.126 1.00 60.72 72 GLU A CA 1
ATOM 614 C C . GLU A 1 72 ? 7.130 -6.063 21.645 1.00 60.72 72 GLU A C 1
ATOM 616 O O . GLU A 1 72 ? 6.185 -6.630 22.193 1.00 60.72 72 GLU A O 1
ATOM 621 N N . ASP A 1 73 ? 8.133 -5.529 22.353 1.00 58.19 73 ASP A N 1
ATOM 622 C CA . ASP A 1 73 ? 8.271 -5.669 23.812 1.00 58.19 73 ASP A CA 1
ATOM 623 C C . ASP A 1 73 ? 7.263 -4.824 24.613 1.00 58.19 73 ASP A C 1
ATOM 625 O O . ASP A 1 73 ? 7.157 -4.949 25.837 1.00 58.19 73 ASP A O 1
ATOM 629 N N . THR A 1 74 ? 6.514 -3.942 23.945 1.00 61.84 74 THR A N 1
ATOM 630 C CA . THR A 1 74 ? 5.572 -3.011 24.595 1.00 61.84 74 THR A CA 1
ATOM 631 C C . THR A 1 74 ? 4.123 -3.248 24.236 1.00 61.84 74 THR A C 1
ATOM 633 O O . THR A 1 74 ? 3.243 -2.571 24.766 1.00 61.84 74 THR A O 1
ATOM 636 N N . MET A 1 75 ? 3.874 -4.222 23.368 1.00 74.62 75 MET A N 1
ATOM 637 C CA . MET A 1 75 ? 2.539 -4.703 23.073 1.00 74.62 75 MET A CA 1
ATOM 638 C C . MET A 1 75 ? 2.156 -5.798 24.064 1.00 74.62 75 MET A C 1
ATOM 640 O O . MET A 1 75 ? 2.842 -6.808 24.214 1.00 74.62 75 MET A O 1
ATOM 644 N N . ILE A 1 76 ? 1.032 -5.605 24.743 1.00 77.00 76 ILE A N 1
ATOM 645 C CA . ILE A 1 76 ? 0.413 -6.636 25.565 1.00 77.00 76 ILE A CA 1
ATOM 646 C C . ILE A 1 76 ? -0.584 -7.388 24.689 1.00 77.00 76 ILE A C 1
ATOM 648 O O . ILE A 1 76 ? -1.498 -6.799 24.108 1.00 77.00 76 ILE A O 1
ATOM 652 N N . PHE A 1 77 ? -0.415 -8.706 24.635 1.00 79.69 77 PHE A N 1
ATOM 653 C CA . PHE A 1 77 ? -1.282 -9.611 23.893 1.00 79.69 77 PHE A CA 1
ATOM 654 C C . PHE A 1 77 ? -2.178 -10.395 24.836 1.00 79.69 77 PHE A C 1
ATOM 656 O O . PHE A 1 77 ? -1.729 -10.926 25.857 1.00 79.69 77 PHE A O 1
ATOM 663 N N . GLY A 1 78 ? -3.437 -10.560 24.450 1.00 76.06 78 GLY A N 1
ATOM 664 C CA . GLY A 1 78 ? -4.293 -11.524 25.113 1.00 76.06 78 GLY A CA 1
ATOM 665 C C . GLY A 1 78 ? -5.503 -11.929 24.292 1.00 76.06 78 GLY A C 1
ATOM 666 O O . GLY A 1 78 ? -5.909 -11.278 23.333 1.00 76.06 78 GLY A O 1
ATOM 667 N N . TYR A 1 79 ? -6.085 -13.051 24.698 1.00 72.75 79 TYR A N 1
ATOM 668 C CA . TYR A 1 79 ? -7.296 -13.595 24.106 1.00 72.75 79 TYR A CA 1
ATOM 669 C C . TYR A 1 79 ? -8.479 -13.338 25.039 1.00 72.75 79 TYR A C 1
ATOM 671 O O . TYR A 1 79 ? -8.431 -13.723 26.212 1.00 72.75 79 TYR A O 1
ATOM 679 N N . LYS A 1 80 ? -9.540 -12.698 24.531 1.00 72.38 80 LYS A N 1
ATOM 680 C CA . LYS A 1 80 ? -10.761 -12.405 25.300 1.00 72.38 80 LYS A CA 1
ATOM 681 C C . LYS A 1 80 ? -11.996 -13.003 24.626 1.00 72.38 80 LYS A C 1
ATOM 683 O O . LYS A 1 80 ? -12.673 -12.327 23.856 1.00 72.38 80 LYS A O 1
ATOM 688 N N . PRO A 1 81 ? -12.327 -14.270 24.924 1.00 70.88 81 PRO A N 1
ATOM 689 C CA . PRO A 1 81 ? -13.448 -14.947 24.277 1.00 70.88 81 PRO A CA 1
ATOM 690 C C . PRO A 1 81 ? -14.813 -14.386 24.690 1.00 70.88 81 PRO A C 1
ATOM 692 O O . PRO A 1 81 ? -15.782 -14.546 23.954 1.00 70.88 81 PRO A O 1
ATOM 695 N N . ASP A 1 82 ? -14.902 -13.763 25.865 1.00 80.56 82 ASP A N 1
ATOM 696 C CA . ASP A 1 82 ? -16.137 -13.221 26.432 1.00 80.56 82 ASP A CA 1
ATOM 697 C C . ASP A 1 82 ? -16.460 -11.802 25.948 1.00 80.56 82 ASP A C 1
ATOM 699 O O . ASP A 1 82 ? -17.497 -11.263 26.332 1.00 80.56 82 ASP A O 1
ATOM 703 N N . MET A 1 83 ? -15.587 -11.209 25.118 1.00 84.62 83 MET A N 1
ATOM 704 C CA . MET A 1 83 ? -15.731 -9.852 24.588 1.00 84.62 83 MET A CA 1
ATOM 705 C C . MET A 1 83 ? -16.083 -8.846 25.690 1.00 84.62 83 MET A C 1
ATOM 707 O O . MET A 1 83 ? -16.960 -7.998 25.519 1.00 84.62 83 MET A O 1
ATOM 711 N N . SER A 1 84 ? -15.405 -8.955 26.838 1.00 85.69 84 SER A N 1
ATOM 712 C CA . SER A 1 84 ? -15.597 -8.046 27.963 1.00 85.69 84 SER A CA 1
ATOM 713 C C . SER A 1 84 ? -14.311 -7.302 28.332 1.00 85.69 84 SER A C 1
ATOM 715 O O . SER A 1 84 ? -13.223 -7.876 28.442 1.00 85.69 84 SER A O 1
ATOM 717 N N . TYR A 1 85 ? -14.402 -5.990 28.531 1.00 84.75 85 TYR A N 1
ATOM 718 C CA . TYR A 1 85 ? -13.302 -5.163 29.016 1.00 84.75 85 TYR A CA 1
ATOM 719 C C . TYR A 1 85 ? -13.723 -4.444 30.296 1.00 84.75 85 TYR A C 1
ATOM 721 O O . TYR A 1 85 ? -14.799 -3.857 30.368 1.00 84.75 85 TYR A O 1
ATOM 729 N N . ASP A 1 86 ? -12.896 -4.543 31.333 1.00 87.19 86 ASP A N 1
ATOM 730 C CA . ASP A 1 86 ? -13.183 -3.971 32.645 1.00 87.19 86 ASP A CA 1
ATOM 731 C C . ASP A 1 86 ? -12.264 -2.779 32.878 1.00 87.19 86 ASP A C 1
ATOM 733 O O . ASP A 1 86 ? -11.062 -2.949 33.079 1.00 87.19 86 ASP A O 1
ATOM 737 N N . ILE A 1 87 ? -12.832 -1.574 32.803 1.00 86.88 87 ILE A N 1
ATOM 738 C CA . ILE A 1 87 ? -12.085 -0.336 33.027 1.00 86.88 87 ILE A CA 1
ATOM 739 C C . ILE A 1 87 ? -12.180 0.148 34.473 1.00 86.88 87 ILE A C 1
ATOM 741 O O . ILE A 1 87 ? -11.491 1.098 34.809 1.00 86.88 87 ILE A O 1
ATOM 745 N N . GLN A 1 88 ? -12.967 -0.483 35.353 1.00 83.81 88 GLN A N 1
ATOM 746 C CA . GLN A 1 88 ? -13.229 0.043 36.705 1.00 83.81 88 GLN A CA 1
ATOM 747 C C . GLN A 1 88 ? -11.982 0.104 37.598 1.00 83.81 88 GLN A C 1
ATOM 749 O O . GLN A 1 88 ? -11.958 0.842 38.579 1.00 83.81 88 GLN A O 1
ATOM 754 N N . ASN A 1 89 ? -10.955 -0.683 37.275 1.00 78.62 89 ASN A N 1
ATOM 755 C CA . ASN A 1 89 ? -9.696 -0.731 38.016 1.00 78.62 89 ASN A CA 1
ATOM 756 C C . ASN A 1 89 ? -8.516 -0.163 37.213 1.00 78.62 89 ASN A C 1
ATOM 758 O O . ASN A 1 89 ? -7.366 -0.423 37.571 1.00 78.62 89 ASN A O 1
ATOM 762 N N . ASN A 1 90 ? -8.770 0.550 36.112 1.00 78.75 90 ASN A N 1
ATOM 763 C CA . ASN A 1 90 ? -7.725 1.012 35.206 1.00 78.75 90 ASN A CA 1
ATOM 764 C C . ASN A 1 90 ? -7.272 2.438 35.557 1.00 78.75 90 ASN A C 1
ATOM 766 O O . ASN A 1 90 ? -8.049 3.372 35.481 1.00 78.75 90 ASN A O 1
ATOM 770 N N . TRP A 1 91 ? -5.999 2.626 35.905 1.00 82.94 91 TRP A N 1
ATOM 771 C CA . TRP A 1 91 ? -5.482 3.913 36.392 1.00 82.94 91 TRP A CA 1
ATOM 772 C C . TRP A 1 91 ? -5.089 4.874 35.256 1.00 82.94 91 TRP A C 1
ATOM 774 O O . TRP A 1 91 ? -4.482 5.910 35.512 1.00 82.94 91 TRP A O 1
ATOM 784 N N . ILE A 1 92 ? -5.386 4.514 34.005 1.00 89.56 92 ILE A N 1
ATOM 785 C CA . ILE A 1 92 ? -5.035 5.276 32.809 1.00 89.56 92 ILE A CA 1
ATOM 786 C C . ILE A 1 92 ? -6.074 6.372 32.547 1.00 89.56 92 ILE A C 1
ATOM 788 O O . ILE A 1 92 ? -7.278 6.113 32.534 1.00 89.56 92 ILE A O 1
ATOM 792 N N . ASP A 1 93 ? -5.597 7.593 32.284 1.00 91.88 93 ASP A N 1
ATOM 793 C CA . ASP A 1 93 ? -6.469 8.752 32.068 1.00 91.88 93 ASP A CA 1
ATOM 794 C C . ASP A 1 93 ? -7.299 8.623 30.784 1.00 91.88 93 ASP A C 1
ATOM 796 O O . ASP A 1 93 ? -8.465 9.010 30.794 1.00 91.88 93 ASP A O 1
ATOM 800 N N . TYR A 1 94 ? -6.714 8.093 29.698 1.00 93.06 94 TYR A N 1
ATOM 801 C CA . TYR A 1 94 ? -7.363 7.930 28.390 1.00 93.06 94 TYR A CA 1
ATOM 802 C C . TYR A 1 94 ? -7.154 6.540 27.774 1.00 93.06 94 TYR A C 1
ATOM 804 O O . TYR A 1 94 ? -6.027 6.094 27.576 1.00 93.06 94 TYR A O 1
ATOM 812 N N . ILE A 1 95 ? -8.236 5.874 27.379 1.00 93.81 95 ILE A N 1
ATOM 813 C CA . ILE A 1 95 ? -8.181 4.584 26.677 1.00 93.81 95 ILE A CA 1
ATOM 814 C C . ILE A 1 95 ? -8.895 4.731 25.338 1.00 93.81 95 ILE A C 1
ATOM 816 O O . ILE A 1 95 ? -10.060 5.132 25.283 1.00 93.81 95 ILE A O 1
ATOM 820 N N . TYR A 1 96 ? -8.195 4.374 24.266 1.00 94.62 96 TYR A N 1
ATOM 821 C CA . TYR A 1 96 ? -8.732 4.314 22.912 1.00 94.62 96 TYR A CA 1
ATOM 822 C C . TYR A 1 96 ? -8.955 2.855 22.541 1.00 94.62 96 TYR A C 1
ATOM 824 O O . TYR A 1 96 ? -7.980 2.140 22.338 1.00 94.62 96 TYR A O 1
ATOM 832 N N . ILE A 1 97 ? -10.205 2.395 22.462 1.00 94.06 97 ILE A N 1
ATOM 833 C CA . ILE A 1 97 ? -10.501 1.003 22.085 1.00 94.06 97 ILE A CA 1
ATOM 834 C C . ILE A 1 97 ? -11.096 0.976 20.687 1.00 94.06 97 ILE A C 1
ATOM 836 O O . ILE A 1 97 ? -12.208 1.456 20.482 1.00 94.06 97 ILE A O 1
ATOM 840 N N . VAL A 1 98 ? -10.370 0.379 19.749 1.00 93.38 98 VAL A N 1
ATOM 841 C CA . VAL A 1 98 ? -10.835 0.060 18.404 1.00 93.38 98 VAL A CA 1
ATOM 842 C C . VAL A 1 98 ? -11.420 -1.344 18.401 1.00 93.38 98 VAL A C 1
ATOM 844 O O . VAL A 1 98 ? -10.699 -2.334 18.532 1.00 93.38 98 VAL A O 1
ATOM 847 N N . ASN A 1 99 ? -12.738 -1.428 18.245 1.00 92.56 99 ASN A N 1
ATOM 848 C CA . ASN A 1 99 ? -13.455 -2.690 18.163 1.00 92.56 99 ASN A CA 1
ATOM 849 C C . ASN A 1 99 ? -13.687 -3.077 16.698 1.00 92.56 99 ASN A C 1
ATOM 851 O O . ASN A 1 99 ? -14.584 -2.542 16.048 1.00 92.56 99 ASN A O 1
ATOM 855 N N . ASN A 1 100 ? -12.912 -4.041 16.200 1.00 90.06 100 ASN A N 1
ATOM 856 C CA . ASN A 1 100 ? -13.115 -4.677 14.897 1.00 90.06 100 ASN A CA 1
ATOM 857 C C . ASN A 1 100 ? -13.309 -6.199 15.038 1.00 90.06 100 ASN A C 1
ATOM 859 O O . ASN A 1 100 ? -12.869 -6.995 14.206 1.00 90.06 100 ASN A O 1
ATOM 863 N N . SER A 1 101 ? -13.939 -6.616 16.136 1.00 89.06 101 SER A N 1
ATOM 864 C CA . SER A 1 101 ? -14.076 -8.026 16.505 1.00 89.06 101 SER A CA 1
ATOM 865 C C . SER A 1 101 ? -15.165 -8.790 15.753 1.00 89.06 101 SER A C 1
ATOM 867 O O . SER A 1 101 ? -15.255 -10.013 15.856 1.00 89.06 101 SER A O 1
ATOM 869 N N . GLY A 1 102 ? -16.008 -8.083 15.003 1.00 87.19 102 GLY A N 1
ATOM 870 C CA . GLY A 1 102 ? -17.230 -8.616 14.407 1.00 87.19 102 GLY A CA 1
ATOM 871 C C . GLY A 1 102 ? -18.427 -8.655 15.364 1.00 87.19 102 GLY A C 1
ATOM 872 O O . GLY A 1 102 ? -19.521 -9.011 14.930 1.00 87.19 102 GLY A O 1
ATOM 873 N N . GLU A 1 103 ? -18.254 -8.278 16.635 1.00 91.06 103 GLU A N 1
ATOM 874 C CA . GLU A 1 103 ? -19.292 -8.285 17.673 1.00 91.06 103 GLU A CA 1
ATOM 875 C C . GLU A 1 103 ? -19.211 -7.021 18.553 1.00 91.06 103 GLU A C 1
ATOM 877 O O . GLU A 1 103 ? -18.194 -6.324 18.596 1.00 91.06 103 GLU A O 1
ATOM 882 N N . ASP A 1 104 ? -20.290 -6.706 19.269 1.00 93.25 104 ASP A N 1
ATOM 883 C CA . ASP A 1 104 ? -20.284 -5.607 20.238 1.00 93.25 104 ASP A CA 1
ATOM 884 C C . ASP A 1 104 ? -19.490 -6.014 21.488 1.00 93.25 104 ASP A C 1
ATOM 886 O O . ASP A 1 104 ? -19.708 -7.081 22.067 1.00 93.25 104 ASP A O 1
ATOM 890 N N . LEU A 1 105 ? -18.584 -5.144 21.929 1.00 93.31 105 LEU A N 1
ATOM 891 C CA . LEU A 1 105 ? -17.758 -5.355 23.115 1.00 93.31 105 LEU A CA 1
ATOM 892 C C . LEU A 1 105 ? -18.493 -4.845 24.362 1.00 93.31 105 LEU A C 1
ATOM 894 O O . LEU A 1 105 ? -18.944 -3.700 24.407 1.00 93.31 105 LEU A O 1
ATOM 898 N N . GLN A 1 106 ? -18.570 -5.667 25.406 1.00 93.69 106 GLN A N 1
ATOM 899 C CA . GLN A 1 106 ? -19.091 -5.261 26.711 1.00 93.69 106 GLN A CA 1
ATOM 900 C C . GLN A 1 106 ? -18.007 -4.528 27.503 1.00 93.69 106 GLN A C 1
ATOM 902 O O . GLN A 1 106 ? -16.950 -5.083 27.785 1.00 93.69 106 GLN A O 1
ATOM 907 N N . CYS A 1 107 ? -18.271 -3.297 27.920 1.00 91.94 107 CYS A N 1
ATOM 908 C CA . CYS A 1 107 ? -17.362 -2.495 28.728 1.00 91.94 107 CYS A CA 1
ATOM 909 C C . CYS A 1 107 ? -17.956 -2.264 30.118 1.00 91.94 107 CYS A C 1
ATOM 911 O O . CYS A 1 107 ? -19.037 -1.690 30.245 1.00 91.94 107 CYS A O 1
ATOM 913 N N . LYS A 1 108 ? -17.268 -2.703 31.174 1.00 90.62 108 LYS A N 1
ATOM 914 C CA . LYS A 1 108 ? -17.659 -2.396 32.556 1.00 90.62 108 LYS A CA 1
ATOM 915 C C . LYS A 1 108 ? -17.082 -1.041 32.945 1.00 90.62 108 LYS A C 1
ATOM 917 O O . LYS A 1 108 ? -15.889 -0.939 33.211 1.00 90.62 108 LYS A O 1
ATOM 922 N N . THR A 1 109 ? -17.931 -0.023 32.976 1.00 88.81 109 THR A N 1
ATOM 923 C CA . THR A 1 109 ? -17.624 1.360 33.361 1.00 88.81 109 THR A CA 1
ATOM 924 C C . THR A 1 109 ? -18.045 1.616 34.811 1.00 88.81 109 THR A C 1
ATOM 926 O O . THR A 1 109 ? -18.710 0.785 35.438 1.00 88.81 109 THR A O 1
ATOM 929 N N . GLU A 1 110 ? -17.710 2.779 35.374 1.00 85.06 110 GLU A N 1
ATOM 930 C CA . GLU A 1 110 ? -18.240 3.195 36.688 1.00 85.06 110 GLU A CA 1
ATOM 931 C C . GLU A 1 110 ? -19.779 3.266 36.723 1.00 85.06 110 GLU A C 1
ATOM 933 O O . GLU A 1 110 ? -20.389 3.115 37.782 1.00 85.06 110 GLU A O 1
ATOM 938 N N . LYS A 1 111 ? -20.423 3.464 35.566 1.00 86.12 111 LYS A N 1
ATOM 939 C CA . LYS A 1 111 ? -21.883 3.575 35.434 1.00 86.12 111 LYS A CA 1
ATOM 940 C C . LYS A 1 111 ? -22.580 2.226 35.245 1.00 86.12 111 LYS A C 1
ATOM 942 O O . LYS A 1 111 ? -23.809 2.173 35.293 1.00 86.12 111 LYS A O 1
ATOM 947 N N . GLY A 1 112 ? -21.827 1.142 35.051 1.00 90.19 112 GLY A N 1
ATOM 948 C CA . GLY A 1 112 ? -22.352 -0.201 34.821 1.00 90.19 112 GLY A CA 1
ATOM 949 C C . GLY A 1 112 ? -21.775 -0.834 33.560 1.00 90.19 112 GLY A C 1
ATOM 950 O O . GLY A 1 112 ? -20.615 -0.625 33.233 1.00 90.19 112 GLY A O 1
ATOM 951 N N . ILE A 1 113 ? -22.566 -1.657 32.872 1.00 91.50 113 ILE A N 1
ATOM 952 C CA . ILE A 1 113 ? -22.149 -2.279 31.609 1.00 91.50 113 ILE A CA 1
ATOM 953 C C . ILE A 1 113 ? -22.640 -1.411 30.453 1.00 91.50 113 ILE A C 1
ATOM 955 O O . ILE A 1 113 ? -23.844 -1.201 30.302 1.00 91.50 113 ILE A O 1
ATOM 959 N N . GLU A 1 114 ? -21.709 -0.953 29.630 1.00 93.50 114 GLU A N 1
ATOM 960 C CA . GLU A 1 114 ? -21.957 -0.247 28.375 1.00 93.50 114 GLU A CA 1
ATOM 961 C C . GLU A 1 114 ? -21.475 -1.107 27.196 1.00 93.50 114 GLU A C 1
ATOM 963 O O . GLU A 1 114 ? -20.662 -2.013 27.373 1.00 93.50 114 GLU A O 1
ATOM 968 N N . TYR A 1 115 ? -21.991 -0.856 25.994 1.00 92.12 115 TYR A N 1
ATOM 969 C CA . TYR A 1 115 ? -21.656 -1.633 24.797 1.00 92.12 115 TYR A CA 1
ATOM 970 C C . TYR A 1 115 ? -20.920 -0.749 23.795 1.00 92.12 115 TYR A C 1
ATOM 972 O O . TYR A 1 115 ? -21.385 0.343 23.467 1.00 92.12 115 TYR A O 1
ATOM 980 N N . ILE A 1 116 ? -19.780 -1.234 23.313 1.00 92.06 116 ILE A N 1
ATOM 981 C CA . ILE A 1 116 ? -18.971 -0.599 22.276 1.00 92.06 116 ILE A CA 1
ATOM 982 C C . ILE A 1 116 ? -19.276 -1.331 20.965 1.00 92.06 116 ILE A C 1
ATOM 984 O O . ILE A 1 116 ? -18.916 -2.507 20.843 1.00 92.06 116 ILE A O 1
ATOM 988 N N . PRO A 1 117 ? -19.937 -0.676 19.995 1.00 91.69 117 PRO A N 1
ATOM 989 C CA . PRO A 1 117 ? -20.313 -1.308 18.737 1.00 91.69 117 PRO A CA 1
ATOM 990 C C . PRO A 1 117 ? -19.115 -1.898 17.994 1.00 91.69 117 PRO A C 1
ATOM 992 O O . PRO A 1 117 ? -18.001 -1.373 18.089 1.00 91.69 117 PRO A O 1
ATOM 995 N N . ASN A 1 118 ? -19.331 -2.956 17.217 1.00 90.25 118 ASN A N 1
ATOM 996 C CA . ASN A 1 118 ? -18.352 -3.335 16.196 1.00 90.25 118 ASN A CA 1
ATOM 997 C C . ASN A 1 118 ? -18.135 -2.186 15.188 1.00 90.25 118 ASN A C 1
ATOM 999 O O . ASN A 1 118 ? -19.055 -1.412 14.926 1.00 90.25 118 ASN A O 1
ATOM 1003 N N . ASP A 1 119 ? -16.949 -2.123 14.580 1.00 87.81 119 ASP A N 1
ATOM 1004 C CA . ASP A 1 119 ? -16.570 -1.111 13.583 1.00 87.81 119 ASP A CA 1
ATOM 1005 C C . ASP A 1 119 ? -16.568 0.318 14.167 1.00 87.81 119 ASP A C 1
ATOM 1007 O O . ASP A 1 119 ? -16.975 1.299 13.531 1.00 87.81 119 ASP A O 1
ATOM 1011 N N . SER A 1 120 ? -16.125 0.426 15.426 1.00 90.69 120 SER A N 1
ATOM 1012 C CA . SER A 1 120 ? -16.077 1.680 16.178 1.00 90.69 120 SER A CA 1
ATOM 1013 C C . SER A 1 120 ? -14.768 1.863 16.947 1.00 90.69 120 SER A C 1
ATOM 1015 O O . SER A 1 120 ? -14.090 0.896 17.303 1.00 90.69 120 SER A O 1
ATOM 1017 N N . ILE A 1 121 ? -14.432 3.122 17.229 1.00 93.19 121 ILE A N 1
ATOM 1018 C CA . ILE A 1 121 ? -13.487 3.498 18.277 1.00 93.19 121 ILE A CA 1
ATOM 1019 C C . ILE A 1 121 ? -14.255 4.151 19.416 1.00 93.19 121 ILE A C 1
ATOM 1021 O O . ILE A 1 121 ? -15.089 5.037 19.202 1.00 93.19 121 ILE A O 1
ATOM 1025 N N . VAL A 1 122 ? -13.950 3.739 20.640 1.00 93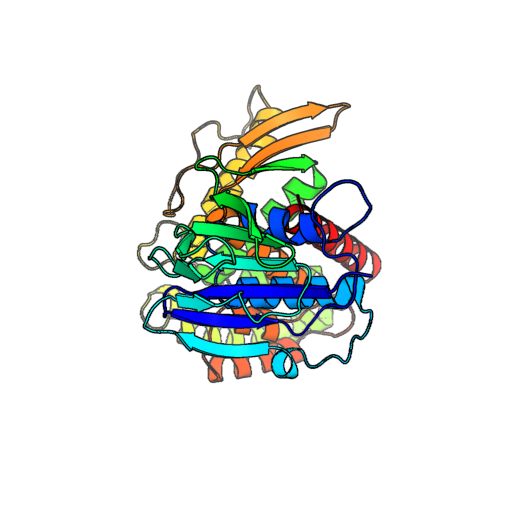.81 122 VAL A N 1
ATOM 1026 C CA . VAL A 1 122 ? -14.408 4.424 21.844 1.00 93.81 122 VAL A CA 1
ATOM 1027 C C . VAL A 1 122 ? -13.250 5.155 22.504 1.00 93.81 122 VAL A C 1
ATOM 1029 O O . VAL A 1 122 ? -12.121 4.667 22.540 1.00 93.81 122 VAL A O 1
ATOM 1032 N N . ILE A 1 123 ? -13.559 6.332 23.033 1.00 93.81 123 ILE A N 1
ATOM 1033 C CA . ILE A 1 123 ? -12.675 7.117 23.879 1.00 93.81 123 ILE A CA 1
ATOM 1034 C C . ILE A 1 123 ? -13.227 7.041 25.288 1.00 93.81 123 ILE A C 1
ATOM 1036 O O . ILE A 1 123 ? -14.383 7.401 25.539 1.00 93.81 123 ILE A O 1
ATOM 1040 N N . ILE A 1 124 ? -12.393 6.565 26.194 1.00 92.44 124 ILE A N 1
ATOM 1041 C CA . ILE A 1 124 ? -12.702 6.445 27.608 1.00 92.44 124 ILE A CA 1
ATOM 1042 C C . ILE A 1 124 ? -11.793 7.414 28.344 1.00 92.44 124 ILE A C 1
ATOM 1044 O O . ILE A 1 124 ? -10.583 7.362 28.146 1.00 92.44 124 ILE A O 1
ATOM 1048 N N . SER A 1 125 ? -12.364 8.256 29.200 1.00 90.69 125 SER A N 1
ATOM 1049 C CA . SER A 1 125 ? -11.612 9.123 30.101 1.00 90.69 125 SER A CA 1
ATOM 1050 C C . SER A 1 125 ? -11.997 8.846 31.546 1.00 90.69 125 SER A C 1
ATOM 1052 O O . SER A 1 125 ? -13.189 8.781 31.850 1.00 90.69 125 SER A O 1
ATOM 1054 N N . PHE A 1 126 ? -11.009 8.648 32.427 1.00 83.88 126 PHE A N 1
ATOM 1055 C CA . PHE A 1 126 ? -11.211 8.403 33.865 1.00 83.88 126 PHE A CA 1
ATOM 1056 C C . PHE A 1 126 ? -12.390 7.443 34.145 1.00 83.88 126 PHE A C 1
ATOM 1058 O O . PHE A 1 126 ? -13.367 7.802 34.804 1.00 83.88 126 PHE A O 1
ATOM 1065 N N . HIS A 1 127 ? -12.334 6.244 33.553 1.00 85.44 127 HIS A N 1
ATOM 1066 C CA . HIS A 1 127 ? -13.341 5.169 33.646 1.00 85.44 127 HIS A CA 1
ATOM 1067 C C . HIS A 1 127 ? -14.724 5.426 33.014 1.00 85.44 127 HIS A C 1
ATOM 1069 O O . HIS A 1 127 ? -15.655 4.637 33.216 1.00 85.44 127 HIS A O 1
ATOM 1075 N N . ASN A 1 128 ? -14.888 6.501 32.247 1.00 86.94 128 ASN A N 1
ATOM 1076 C CA . ASN A 1 128 ? -16.148 6.862 31.608 1.00 86.94 128 ASN A CA 1
ATOM 1077 C C . ASN A 1 128 ? -16.004 6.852 30.088 1.00 86.94 128 ASN A C 1
ATOM 1079 O O . ASN A 1 128 ? -15.062 7.427 29.554 1.00 86.94 128 ASN A O 1
ATOM 1083 N N . ILE A 1 129 ? -16.963 6.249 29.379 1.00 89.00 129 ILE A N 1
ATOM 1084 C CA . ILE A 1 129 ? -17.056 6.413 27.926 1.00 89.00 129 ILE A CA 1
ATOM 1085 C C . ILE A 1 129 ? -17.432 7.869 27.638 1.00 89.00 129 ILE A C 1
ATOM 1087 O O . ILE A 1 129 ? -18.518 8.327 27.998 1.00 89.00 129 ILE A O 1
ATOM 1091 N N . GLU A 1 130 ? -16.527 8.600 26.993 1.00 90.31 130 GLU A N 1
ATOM 1092 C CA . GLU A 1 130 ? -16.768 9.981 26.573 1.00 90.31 130 GLU A CA 1
ATOM 1093 C C . GLU A 1 130 ? -17.389 10.041 25.185 1.00 90.31 130 GLU A C 1
ATOM 1095 O O . GLU A 1 130 ? -18.273 10.858 24.915 1.00 90.31 130 GLU A O 1
ATOM 1100 N N . LYS A 1 131 ? -16.905 9.187 24.280 1.00 90.06 131 LYS A N 1
ATOM 1101 C CA . LYS A 1 131 ? -17.276 9.252 22.871 1.00 90.06 131 LYS A CA 1
ATOM 1102 C C . LYS A 1 131 ? -17.169 7.893 22.211 1.0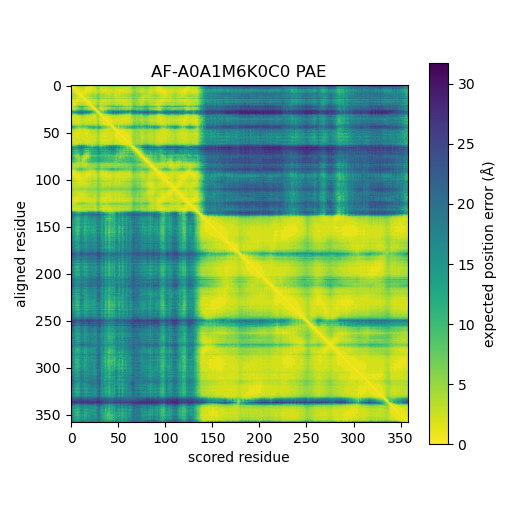0 90.06 131 LYS A C 1
ATOM 1104 O O . LYS A 1 131 ? -16.167 7.210 22.368 1.00 90.06 131 LYS A O 1
ATOM 1109 N N . ILE A 1 132 ? -18.170 7.560 21.407 1.00 90.44 132 ILE A N 1
ATOM 1110 C CA . ILE A 1 132 ? -18.144 6.426 20.483 1.00 90.44 132 ILE A CA 1
ATOM 1111 C C . ILE A 1 132 ? -18.183 7.002 19.072 1.00 90.44 132 ILE A C 1
ATOM 1113 O O . ILE A 1 132 ? -19.023 7.850 18.759 1.00 90.44 132 ILE A O 1
ATOM 1117 N N . ILE A 1 133 ? -17.251 6.575 18.231 1.00 86.94 133 ILE A N 1
ATOM 1118 C CA . ILE A 1 133 ? -17.126 7.008 16.844 1.00 86.94 133 ILE A CA 1
ATOM 1119 C C . ILE A 1 133 ? -17.211 5.757 15.983 1.00 86.94 133 ILE A C 1
ATOM 1121 O O . ILE A 1 133 ? -16.326 4.912 16.025 1.00 86.94 133 ILE A O 1
ATOM 1125 N N . ASN A 1 134 ? -18.272 5.654 15.192 1.00 83.75 134 ASN A N 1
ATOM 1126 C CA . ASN A 1 134 ? -18.414 4.594 14.198 1.00 83.75 134 ASN A CA 1
ATOM 1127 C C . ASN A 1 134 ? -17.725 5.016 12.899 1.00 83.75 134 ASN A C 1
ATOM 1129 O O . ASN A 1 134 ? -17.631 6.216 12.608 1.00 83.75 134 ASN A O 1
ATOM 1133 N N . HIS A 1 135 ? -17.307 4.053 12.081 1.00 72.25 135 HIS A N 1
ATOM 1134 C CA . HIS A 1 135 ? -16.932 4.364 10.707 1.00 72.25 135 HIS A CA 1
ATOM 1135 C C . HIS A 1 135 ? -18.098 5.029 9.961 1.00 72.25 135 HIS A C 1
ATOM 1137 O O . HIS A 1 135 ? -19.231 4.541 9.965 1.00 72.25 135 HIS A O 1
ATOM 1143 N N . SER A 1 136 ? -17.835 6.154 9.288 1.00 58.59 136 SER A N 1
ATOM 1144 C CA . SER A 1 136 ? -18.810 6.733 8.363 1.00 58.59 136 SER A CA 1
ATOM 1145 C C . SER A 1 136 ? -19.023 5.776 7.194 1.00 58.59 136 SER A C 1
ATOM 1147 O O . SER A 1 136 ? -18.073 5.163 6.703 1.00 58.59 136 SER A O 1
ATOM 1149 N N . ALA A 1 137 ? -20.273 5.645 6.731 1.00 56.00 137 ALA A N 1
ATOM 1150 C CA . ALA A 1 137 ? -20.636 4.938 5.495 1.00 56.00 137 ALA A CA 1
ATOM 1151 C C . ALA A 1 137 ? -20.004 5.597 4.239 1.00 56.00 137 ALA A C 1
ATOM 1153 O O . ALA A 1 137 ? -19.764 4.935 3.218 1.00 56.00 137 ALA A O 1
ATOM 1154 N N . ASP A 1 138 ? -19.644 6.865 4.379 1.00 61.81 138 ASP A N 1
ATOM 1155 C CA . ASP A 1 138 ? -19.081 7.718 3.348 1.00 61.81 138 ASP A CA 1
ATOM 1156 C C . ASP A 1 138 ? -17.549 7.695 3.457 1.00 61.81 138 ASP A C 1
ATOM 1158 O O . ASP A 1 138 ? -17.010 7.600 4.561 1.00 61.81 138 ASP A O 1
ATOM 1162 N N . GLY A 1 139 ? -16.847 7.660 2.319 1.00 67.38 139 GLY A N 1
ATOM 1163 C CA . GLY A 1 139 ? -15.378 7.673 2.293 1.00 67.38 139 GLY A CA 1
ATOM 1164 C C . GLY A 1 139 ? -14.793 8.958 2.890 1.00 67.38 139 GLY A C 1
ATOM 1165 O O . GLY A 1 139 ? -15.529 9.835 3.337 1.00 67.38 139 GLY A O 1
ATOM 1166 N N . ILE A 1 140 ? -13.469 9.080 2.876 1.00 77.50 140 ILE A N 1
ATOM 1167 C CA . ILE A 1 140 ? -12.794 10.352 3.149 1.00 77.50 140 ILE A CA 1
ATOM 1168 C C . ILE A 1 140 ? -12.439 11.005 1.824 1.00 77.50 140 ILE A C 1
ATOM 1170 O O . ILE A 1 140 ? -11.975 10.341 0.894 1.00 77.50 140 ILE A O 1
ATOM 1174 N N . GLU A 1 141 ? -12.695 12.304 1.740 1.00 87.88 141 GLU A N 1
ATOM 1175 C CA . GLU A 1 141 ? -12.291 13.123 0.611 1.00 87.88 141 GLU A CA 1
ATOM 1176 C C . GLU A 1 141 ? -10.825 13.522 0.768 1.00 87.88 141 GLU A C 1
ATOM 1178 O O . GLU A 1 141 ? -10.442 14.161 1.745 1.00 87.88 141 GLU A O 1
ATOM 1183 N N . TYR A 1 142 ? -10.011 13.140 -0.208 1.00 89.31 142 TYR A N 1
ATOM 1184 C CA . TYR A 1 142 ? -8.602 13.491 -0.286 1.00 89.31 142 TYR A CA 1
ATOM 1185 C C . TYR A 1 142 ? -8.382 14.440 -1.455 1.00 89.31 142 TYR A C 1
ATOM 1187 O O . TYR A 1 142 ? -8.680 14.102 -2.601 1.00 89.31 142 TYR A O 1
ATOM 1195 N N . GLU A 1 143 ? -7.808 15.602 -1.170 1.00 93.75 143 GLU A N 1
ATOM 1196 C CA . GLU A 1 143 ? -7.369 16.546 -2.191 1.00 93.75 143 GLU A CA 1
ATOM 1197 C C . GLU A 1 143 ? -5.962 16.166 -2.673 1.00 93.75 143 GLU A C 1
ATOM 1199 O O . GLU A 1 143 ? -5.020 16.122 -1.885 1.00 93.75 143 GLU A O 1
ATOM 1204 N N . PHE A 1 144 ? -5.781 15.924 -3.966 1.00 95.00 144 PHE A N 1
ATOM 1205 C CA . PHE A 1 144 ? -4.489 15.684 -4.604 1.00 95.00 144 PHE A CA 1
ATOM 1206 C C . PHE A 1 144 ? -4.158 16.860 -5.519 1.00 95.00 144 PHE A C 1
ATOM 1208 O O . PHE A 1 144 ? -4.874 17.111 -6.488 1.00 95.00 144 PHE A O 1
ATOM 1215 N N . ASN A 1 145 ? -3.044 17.547 -5.267 1.00 94.50 145 ASN A N 1
ATOM 1216 C CA . ASN A 1 145 ? -2.487 18.440 -6.283 1.00 94.50 145 ASN A CA 1
ATOM 1217 C C . ASN A 1 145 ? -1.925 17.621 -7.465 1.00 94.50 145 ASN A C 1
ATOM 1219 O O . ASN A 1 145 ? -1.836 16.392 -7.404 1.00 94.50 145 ASN A O 1
ATOM 1223 N N . ASP A 1 146 ? -1.520 18.299 -8.537 1.00 91.12 146 ASP A N 1
ATOM 1224 C CA . ASP A 1 146 ? -0.958 17.663 -9.734 1.00 91.12 146 ASP A CA 1
ATOM 1225 C C . ASP A 1 146 ? 0.165 16.654 -9.440 1.00 91.12 146 ASP A C 1
ATOM 1227 O O . ASP A 1 146 ? 0.205 15.565 -10.022 1.00 91.12 146 ASP A O 1
ATOM 1231 N N . GLU A 1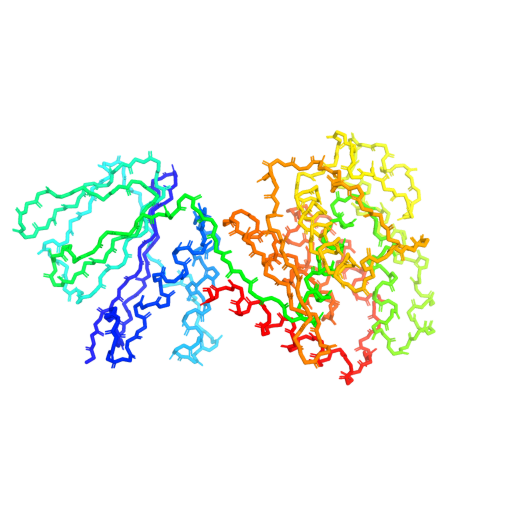 147 ? 1.070 17.007 -8.528 1.00 93.56 147 GLU A N 1
ATOM 1232 C CA . GLU A 1 147 ? 2.218 16.182 -8.160 1.00 93.56 147 GLU A CA 1
ATOM 1233 C C . GLU A 1 147 ? 1.797 14.970 -7.319 1.00 93.56 147 GLU A C 1
ATOM 1235 O O . GLU A 1 147 ? 2.197 13.847 -7.627 1.00 93.56 147 GLU A O 1
ATOM 1240 N N . ASP A 1 148 ? 0.939 15.170 -6.318 1.00 95.50 148 ASP A N 1
ATOM 1241 C CA . ASP A 1 148 ? 0.360 14.113 -5.485 1.00 95.50 148 ASP A CA 1
ATOM 1242 C C . ASP A 1 148 ? -0.418 13.104 -6.345 1.00 95.50 148 ASP A C 1
ATOM 1244 O O . ASP A 1 148 ? -0.252 11.892 -6.202 1.00 95.50 148 ASP A O 1
ATOM 1248 N N . CYS A 1 149 ? -1.231 13.600 -7.282 1.00 95.38 149 CYS A N 1
ATOM 1249 C CA . CYS A 1 149 ? -2.027 12.776 -8.187 1.00 95.38 149 CYS A CA 1
ATOM 1250 C C . CYS A 1 149 ? -1.123 11.952 -9.115 1.00 95.38 149 CYS A C 1
ATOM 1252 O O . CYS A 1 149 ? -1.305 10.740 -9.245 1.00 95.38 149 CYS A O 1
ATOM 1254 N N . SER A 1 150 ? -0.091 12.572 -9.703 1.00 94.88 150 SER A N 1
ATOM 1255 C CA . SER A 1 150 ? 0.898 11.853 -10.517 1.00 94.88 150 SER A CA 1
ATOM 1256 C C . SER A 1 150 ? 1.645 10.794 -9.705 1.00 94.88 150 SER A C 1
ATOM 1258 O O . SER A 1 150 ? 1.827 9.677 -10.181 1.00 94.88 150 SER A O 1
ATOM 1260 N N . ASN A 1 151 ? 2.057 11.119 -8.477 1.00 96.88 151 ASN A N 1
ATOM 1261 C CA . ASN A 1 151 ? 2.747 10.199 -7.575 1.00 96.88 151 ASN A CA 1
ATOM 1262 C C . ASN A 1 151 ? 1.878 8.987 -7.215 1.00 96.88 151 ASN A C 1
ATOM 1264 O O . ASN A 1 151 ? 2.361 7.855 -7.262 1.00 96.88 151 ASN A O 1
ATOM 1268 N N . ALA A 1 152 ? 0.601 9.211 -6.896 1.00 97.75 152 ALA A N 1
ATOM 1269 C CA . ALA A 1 152 ? -0.348 8.141 -6.613 1.00 97.75 152 ALA A CA 1
ATOM 1270 C C . ALA A 1 152 ? -0.580 7.250 -7.844 1.00 97.75 152 ALA A C 1
ATOM 1272 O O . ALA A 1 152 ? -0.574 6.026 -7.723 1.00 97.75 152 ALA A O 1
ATOM 1273 N N . ILE A 1 153 ? -0.736 7.843 -9.034 1.00 97.44 153 ILE A N 1
ATOM 1274 C CA . ILE A 1 153 ? -0.908 7.101 -10.293 1.00 97.44 153 ILE A CA 1
ATOM 1275 C C . ILE A 1 153 ? 0.318 6.230 -10.592 1.00 97.44 153 ILE A C 1
ATOM 1277 O O . ILE A 1 153 ? 0.141 5.055 -10.912 1.00 97.44 153 ILE A O 1
ATOM 1281 N N . ASP A 1 154 ? 1.535 6.773 -10.472 1.00 96.25 154 ASP A N 1
ATOM 1282 C CA . ASP A 1 154 ? 2.785 6.030 -10.697 1.00 96.25 154 ASP A CA 1
ATOM 1283 C C . ASP A 1 154 ? 2.898 4.837 -9.734 1.00 96.25 154 ASP A C 1
ATOM 1285 O O . ASP A 1 154 ? 3.193 3.712 -10.147 1.00 96.25 154 ASP A O 1
ATOM 1289 N N . ALA A 1 155 ? 2.623 5.077 -8.448 1.00 97.88 155 ALA A N 1
ATOM 1290 C CA . ALA A 1 155 ? 2.693 4.061 -7.409 1.00 97.88 155 ALA A CA 1
ATOM 1291 C C . ALA A 1 155 ? 1.664 2.939 -7.631 1.00 97.88 155 ALA A C 1
ATOM 1293 O O . ALA A 1 155 ? 2.015 1.759 -7.578 1.00 97.88 155 ALA A O 1
ATOM 1294 N N . LEU A 1 156 ? 0.406 3.289 -7.928 1.00 98.38 156 LEU A N 1
ATOM 1295 C CA . LEU A 1 156 ? -0.665 2.323 -8.201 1.00 98.38 156 LEU A CA 1
ATOM 1296 C C . LEU A 1 156 ? -0.405 1.516 -9.481 1.00 98.38 156 LEU A C 1
ATOM 1298 O O . LEU A 1 156 ? -0.659 0.309 -9.497 1.00 98.38 156 LEU A O 1
ATOM 1302 N N . ASP A 1 157 ? 0.129 2.151 -10.532 1.00 97.12 157 ASP A N 1
ATOM 1303 C CA . ASP A 1 157 ? 0.528 1.470 -11.771 1.00 97.12 157 ASP A CA 1
ATOM 1304 C C . ASP A 1 157 ? 1.619 0.435 -11.484 1.00 97.12 157 ASP A C 1
ATOM 1306 O O . ASP A 1 157 ? 1.484 -0.732 -11.855 1.00 97.12 157 ASP A O 1
ATOM 1310 N N . PHE A 1 158 ? 2.676 0.835 -10.769 1.00 96.38 158 PHE A N 1
ATOM 1311 C CA . PHE A 1 158 ? 3.767 -0.063 -10.402 1.00 96.38 158 PHE A CA 1
ATOM 1312 C C . PHE A 1 158 ? 3.281 -1.235 -9.543 1.00 96.38 158 PHE A C 1
ATOM 1314 O O . PHE A 1 158 ? 3.566 -2.392 -9.863 1.00 96.38 158 PHE A O 1
ATOM 1321 N N . TYR A 1 159 ? 2.491 -0.943 -8.506 1.00 97.25 159 TYR A N 1
ATOM 1322 C CA . TYR A 1 159 ? 1.894 -1.950 -7.636 1.00 97.25 159 TYR A CA 1
ATOM 1323 C C . TYR A 1 159 ? 1.064 -2.947 -8.453 1.00 97.25 159 TYR A C 1
ATOM 1325 O O . TYR A 1 159 ? 1.316 -4.148 -8.396 1.00 97.25 159 TYR A O 1
ATOM 1333 N N . SER A 1 160 ? 0.156 -2.476 -9.316 1.00 97.00 160 SER A N 1
ATOM 1334 C CA . SER A 1 160 ? -0.646 -3.354 -10.179 1.00 97.00 160 SER A CA 1
ATOM 1335 C C . SER A 1 160 ? 0.218 -4.246 -11.082 1.00 97.00 160 SER A C 1
ATOM 1337 O O . SER A 1 160 ? -0.019 -5.453 -11.185 1.00 97.00 160 SER A O 1
ATOM 1339 N N . ARG A 1 161 ? 1.280 -3.690 -11.682 1.00 94.88 161 ARG A N 1
ATOM 1340 C CA . ARG A 1 161 ? 2.200 -4.420 -12.571 1.00 94.88 161 ARG A CA 1
ATOM 1341 C C . ARG A 1 161 ? 2.934 -5.570 -11.899 1.00 94.88 161 ARG A C 1
ATOM 1343 O O . ARG A 1 161 ? 3.157 -6.596 -12.550 1.00 94.88 161 ARG A O 1
ATOM 1350 N N . MET A 1 162 ? 3.293 -5.421 -10.626 1.00 93.81 162 MET A N 1
ATOM 1351 C CA . MET A 1 162 ? 3.887 -6.514 -9.857 1.00 93.81 162 MET A CA 1
ATOM 1352 C C . MET A 1 162 ? 2.934 -7.708 -9.778 1.00 93.81 162 MET A C 1
ATOM 1354 O O . MET A 1 162 ? 3.312 -8.827 -10.123 1.00 93.81 162 MET A O 1
ATOM 1358 N N . PHE A 1 163 ? 1.680 -7.460 -9.403 1.00 94.31 163 PHE A N 1
ATOM 1359 C CA . PHE A 1 163 ? 0.678 -8.506 -9.194 1.00 94.31 163 PHE A CA 1
ATOM 1360 C C . PHE A 1 163 ? 0.166 -9.164 -10.487 1.00 94.31 163 PHE A C 1
ATOM 1362 O O . PHE A 1 163 ? -0.385 -10.260 -10.433 1.00 94.31 163 PHE A O 1
ATOM 1369 N N . ILE A 1 164 ? 0.374 -8.548 -11.656 1.00 95.00 164 ILE A N 1
ATOM 1370 C CA . ILE A 1 164 ? 0.104 -9.179 -12.967 1.00 95.00 164 ILE A CA 1
ATOM 1371 C C . ILE A 1 164 ? 1.346 -9.833 -13.596 1.00 95.00 164 ILE A C 1
ATOM 1373 O O . ILE A 1 164 ? 1.281 -10.278 -14.745 1.00 95.00 164 ILE A O 1
ATOM 1377 N N . GLY A 1 165 ? 2.478 -9.856 -12.880 1.00 93.75 165 GLY A N 1
ATOM 1378 C CA . GLY A 1 165 ? 3.710 -10.537 -13.284 1.00 93.75 165 GLY A CA 1
ATOM 1379 C C . GLY A 1 165 ? 4.554 -9.820 -14.348 1.00 93.75 165 GLY A C 1
ATOM 1380 O O . GLY A 1 165 ? 5.362 -10.465 -15.025 1.00 93.75 165 GLY A O 1
ATOM 1381 N N . GLN A 1 166 ? 4.418 -8.494 -14.494 1.00 93.88 166 GLN A N 1
ATOM 1382 C CA . GLN A 1 166 ? 5.242 -7.677 -15.404 1.00 93.88 166 GLN A CA 1
ATOM 1383 C C . GLN A 1 166 ? 6.604 -7.317 -14.797 1.00 93.88 166 GLN A C 1
ATOM 1385 O O . GLN A 1 166 ? 6.953 -6.144 -14.659 1.00 93.88 166 GLN A O 1
ATOM 1390 N N . TYR A 1 167 ? 7.413 -8.318 -14.449 1.00 94.06 167 TYR A N 1
ATOM 1391 C CA . TYR A 1 167 ? 8.692 -8.091 -13.757 1.00 94.06 167 TYR A CA 1
ATOM 1392 C C . TYR A 1 167 ? 9.739 -7.378 -14.625 1.00 94.06 167 TYR A C 1
ATOM 1394 O O . TYR A 1 167 ? 10.620 -6.715 -14.088 1.00 94.06 167 TYR A O 1
ATOM 1402 N N . ASN A 1 168 ? 9.587 -7.379 -15.958 1.00 91.69 168 ASN A N 1
ATOM 1403 C CA . ASN A 1 168 ? 10.375 -6.501 -16.833 1.00 91.69 168 ASN A CA 1
ATOM 1404 C C . ASN A 1 168 ? 10.184 -5.008 -16.504 1.00 91.69 168 ASN A C 1
ATOM 1406 O O . ASN A 1 168 ? 11.086 -4.214 -16.751 1.00 91.69 168 ASN A O 1
ATOM 1410 N N . MET A 1 169 ? 9.026 -4.605 -15.964 1.00 90.25 169 MET A N 1
ATOM 1411 C CA . MET A 1 169 ? 8.818 -3.214 -15.553 1.00 90.25 169 MET A CA 1
ATOM 1412 C C . MET A 1 169 ? 9.599 -2.864 -14.285 1.00 90.25 169 MET A C 1
ATOM 1414 O O . MET A 1 169 ? 10.056 -1.734 -14.160 1.00 90.25 169 MET A O 1
ATOM 1418 N N . ILE A 1 170 ? 9.797 -3.825 -13.377 1.00 91.50 170 ILE A N 1
ATOM 1419 C CA . ILE A 1 170 ? 10.636 -3.629 -12.188 1.00 91.50 170 ILE A CA 1
ATOM 1420 C C . ILE A 1 170 ? 12.070 -3.330 -12.636 1.00 91.50 170 ILE A C 1
ATOM 1422 O O . ILE A 1 170 ? 12.601 -2.272 -12.310 1.00 91.50 170 ILE A O 1
ATOM 1426 N N . ASP A 1 171 ? 12.646 -4.195 -13.476 1.00 90.81 171 ASP A N 1
ATOM 1427 C CA . ASP A 1 171 ? 14.010 -4.016 -13.996 1.00 90.81 171 ASP A CA 1
ATOM 1428 C C . ASP A 1 171 ? 14.152 -2.716 -14.809 1.00 90.81 171 ASP A C 1
ATOM 1430 O O . ASP A 1 171 ? 15.104 -1.959 -14.622 1.00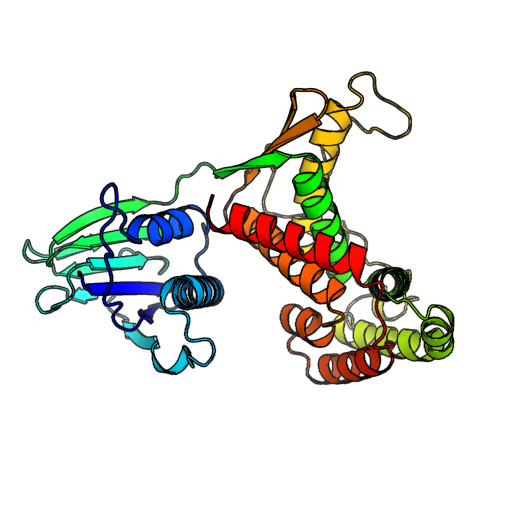 90.81 171 ASP A O 1
ATOM 1434 N N . ARG A 1 172 ? 13.156 -2.383 -15.644 1.00 89.69 172 ARG A N 1
ATOM 1435 C CA . ARG A 1 172 ? 13.131 -1.121 -16.398 1.00 89.69 172 ARG A CA 1
ATOM 1436 C C . ARG A 1 172 ? 13.096 0.105 -15.485 1.00 89.69 172 ARG A C 1
ATOM 1438 O O . ARG A 1 172 ? 13.788 1.079 -15.771 1.00 89.69 172 ARG A O 1
ATOM 1445 N N . ASN A 1 173 ? 12.299 0.083 -14.420 1.00 89.75 173 ASN A N 1
ATOM 1446 C CA . ASN A 1 173 ? 12.228 1.202 -13.486 1.00 89.75 173 ASN A CA 1
ATOM 1447 C C . ASN A 1 173 ? 13.545 1.367 -12.724 1.00 89.75 173 ASN A C 1
ATOM 1449 O O . ASN A 1 173 ? 14.060 2.480 -12.670 1.00 89.75 173 ASN A O 1
ATOM 1453 N N . LEU A 1 174 ? 14.149 0.275 -12.244 1.00 88.62 174 LEU A N 1
ATOM 1454 C CA . LEU A 1 174 ? 15.482 0.303 -11.627 1.00 88.62 174 LEU A CA 1
ATOM 1455 C C . LEU A 1 174 ? 16.536 0.889 -12.574 1.00 88.62 174 LEU A C 1
ATOM 1457 O O . LEU A 1 174 ? 17.311 1.761 -12.183 1.00 88.62 174 LEU A O 1
ATOM 1461 N N . CYS A 1 175 ? 16.512 0.482 -13.846 1.00 86.88 175 CYS A N 1
ATOM 1462 C CA . CYS A 1 175 ? 17.408 0.995 -14.880 1.00 86.88 175 CYS A CA 1
ATOM 1463 C C . CYS A 1 175 ? 17.350 2.528 -15.009 1.00 86.88 175 CYS A C 1
ATOM 1465 O O . CYS A 1 175 ? 18.364 3.185 -15.248 1.00 86.88 175 CYS A O 1
ATOM 1467 N N . MET A 1 176 ? 16.163 3.121 -14.839 1.00 83.69 176 MET A N 1
ATOM 1468 C CA . MET A 1 176 ? 15.996 4.574 -14.902 1.00 83.69 176 MET A CA 1
ATOM 1469 C C . MET A 1 176 ? 16.596 5.291 -13.683 1.00 83.69 176 MET A C 1
ATOM 1471 O O . MET A 1 176 ? 17.064 6.426 -13.831 1.00 83.69 176 MET A O 1
ATOM 1475 N N . LEU A 1 177 ? 16.628 4.630 -12.521 1.00 81.38 177 LEU A N 1
ATOM 1476 C CA . LEU A 1 177 ? 17.099 5.170 -11.239 1.00 81.38 177 LEU A CA 1
ATOM 1477 C C . LEU A 1 177 ? 18.626 5.106 -11.069 1.00 81.38 177 LEU A C 1
ATOM 1479 O O . LEU A 1 177 ? 19.212 5.939 -10.375 1.00 81.38 177 LEU A O 1
ATOM 1483 N N . ILE A 1 178 ? 19.278 4.146 -11.719 1.00 81.00 178 ILE A N 1
ATOM 1484 C CA . ILE A 1 178 ? 20.708 3.874 -11.541 1.00 81.00 178 ILE A CA 1
ATOM 1485 C C . ILE A 1 178 ? 21.568 4.805 -12.411 1.00 81.00 178 ILE A C 1
ATOM 1487 O O . ILE A 1 178 ? 21.231 5.119 -13.558 1.00 81.00 178 ILE A O 1
ATOM 1491 N N . ASN A 1 179 ? 22.677 5.288 -11.837 1.00 73.06 179 ASN A N 1
ATOM 1492 C CA . ASN A 1 179 ? 23.638 6.160 -12.522 1.00 73.06 179 ASN A CA 1
ATOM 1493 C C . ASN A 1 179 ? 24.483 5.376 -13.530 1.00 73.06 179 ASN A C 1
ATOM 1495 O O . ASN A 1 179 ? 24.659 5.816 -14.668 1.00 73.06 179 ASN A O 1
ATOM 1499 N N . ASP A 1 180 ? 24.974 4.205 -13.123 1.00 77.25 180 ASP A N 1
ATOM 1500 C CA . ASP A 1 180 ? 25.787 3.343 -13.974 1.00 77.25 180 ASP A CA 1
ATOM 1501 C C . ASP A 1 180 ? 24.916 2.445 -14.863 1.00 77.25 180 ASP A C 1
ATOM 1503 O O . ASP A 1 180 ? 24.738 1.246 -14.642 1.00 77.25 180 ASP A O 1
ATOM 1507 N N . TYR A 1 181 ? 24.328 3.062 -15.889 1.00 77.50 181 TYR A N 1
ATOM 1508 C CA . TYR A 1 181 ? 23.510 2.369 -16.886 1.00 77.50 181 TYR A CA 1
ATOM 1509 C C . TYR A 1 181 ? 24.278 1.232 -17.579 1.00 77.50 181 TYR A C 1
ATOM 1511 O O . TYR A 1 181 ? 23.684 0.220 -17.950 1.00 77.50 181 TYR A O 1
ATOM 1519 N N . TYR A 1 182 ? 25.593 1.375 -17.762 1.00 80.75 182 TYR A N 1
ATOM 1520 C CA . TYR A 1 182 ? 26.403 0.358 -18.429 1.00 80.75 182 TYR A CA 1
ATOM 1521 C C . TYR A 1 182 ? 26.599 -0.867 -17.539 1.00 80.75 182 TYR A C 1
ATOM 1523 O O . TYR A 1 182 ? 26.345 -1.983 -17.993 1.00 80.75 182 TYR A O 1
ATOM 1531 N N . GLU A 1 183 ? 26.983 -0.671 -16.276 1.00 80.38 183 GLU A N 1
ATOM 1532 C CA . GLU A 1 183 ? 27.112 -1.759 -15.305 1.00 80.38 183 GLU A CA 1
ATOM 1533 C C . GLU A 1 183 ? 25.762 -2.440 -15.054 1.00 80.38 183 GLU A C 1
ATOM 1535 O O . GLU A 1 183 ? 25.673 -3.671 -15.058 1.00 80.38 183 GLU A O 1
ATOM 1540 N N . PHE A 1 184 ? 24.682 -1.656 -14.944 1.00 85.62 184 PHE A N 1
ATOM 1541 C CA . PHE A 1 184 ? 23.341 -2.214 -14.812 1.00 85.62 184 PHE A CA 1
ATOM 1542 C C . PHE A 1 184 ? 23.002 -3.127 -15.995 1.00 85.62 184 PHE A C 1
ATOM 1544 O O . PHE A 1 184 ? 22.589 -4.267 -15.788 1.00 85.62 184 PHE A O 1
ATOM 1551 N N . ASN A 1 185 ? 23.204 -2.690 -17.239 1.00 86.81 185 ASN A N 1
ATOM 1552 C CA . ASN A 1 185 ? 22.844 -3.514 -18.397 1.00 86.81 185 ASN A CA 1
ATOM 1553 C C . ASN A 1 185 ? 23.800 -4.685 -18.641 1.00 86.81 185 ASN A C 1
ATOM 1555 O O . ASN A 1 185 ? 23.382 -5.699 -19.197 1.00 86.81 185 ASN A O 1
ATOM 1559 N N . TYR A 1 186 ? 25.048 -4.612 -18.173 1.00 88.50 186 TYR A N 1
ATOM 1560 C CA . TYR A 1 186 ? 25.985 -5.735 -18.268 1.00 88.50 186 TYR A CA 1
ATOM 1561 C C . TYR A 1 186 ? 25.450 -7.000 -17.576 1.00 88.50 186 TYR A C 1
ATOM 1563 O O . TYR A 1 186 ? 25.643 -8.115 -18.061 1.00 88.50 186 TYR A O 1
ATOM 1571 N N . LEU A 1 187 ? 24.722 -6.826 -16.468 1.00 91.06 187 LEU A N 1
ATOM 1572 C CA . LEU A 1 187 ? 24.121 -7.915 -15.693 1.00 91.06 187 LEU A CA 1
ATOM 1573 C C . LEU A 1 187 ? 22.637 -8.166 -16.023 1.00 91.06 187 LEU A C 1
ATOM 1575 O O . LEU A 1 187 ? 21.997 -8.983 -15.355 1.00 91.06 187 LEU A O 1
ATOM 1579 N N . GLU A 1 188 ? 22.087 -7.514 -17.057 1.00 91.25 188 GLU A N 1
ATOM 1580 C CA . GLU A 1 188 ? 20.669 -7.627 -17.435 1.00 91.25 188 GLU A CA 1
ATOM 1581 C C . GLU A 1 188 ? 20.268 -9.082 -17.683 1.00 91.25 188 GLU A C 1
ATOM 1583 O O . GLU A 1 188 ? 19.275 -9.558 -17.131 1.00 91.25 188 GLU A O 1
ATOM 1588 N N . PHE A 1 189 ? 21.061 -9.821 -18.464 1.00 91.56 189 PHE A N 1
ATOM 1589 C CA . PHE A 1 189 ? 20.765 -11.217 -18.785 1.00 91.56 189 PHE A CA 1
ATOM 1590 C C . PHE A 1 189 ? 20.567 -12.058 -17.516 1.00 91.56 189 PHE A C 1
ATOM 1592 O O . PHE A 1 189 ? 19.570 -12.773 -17.400 1.00 91.56 189 PHE A O 1
ATOM 1599 N N . THR A 1 190 ? 21.470 -11.931 -16.541 1.00 94.44 190 THR A N 1
ATOM 1600 C CA . THR A 1 190 ? 21.402 -12.667 -15.272 1.00 94.44 190 THR A CA 1
ATOM 1601 C C . THR A 1 190 ? 20.179 -12.259 -14.455 1.00 94.44 190 THR A C 1
ATOM 1603 O O . THR A 1 190 ? 19.419 -13.132 -14.031 1.00 94.44 190 THR A O 1
ATOM 1606 N N . ARG A 1 191 ? 19.926 -10.952 -14.281 1.00 94.31 191 ARG A N 1
ATOM 1607 C CA . ARG A 1 191 ? 18.748 -10.471 -13.537 1.00 94.31 191 ARG A CA 1
ATOM 1608 C C . ARG A 1 191 ? 17.443 -10.943 -14.170 1.00 94.31 191 ARG A C 1
ATOM 1610 O O . ARG A 1 191 ? 16.561 -11.419 -13.461 1.00 94.31 191 ARG A O 1
ATOM 1617 N N . ARG A 1 192 ? 17.328 -10.904 -15.500 1.00 92.69 192 ARG A N 1
ATOM 1618 C CA . ARG A 1 192 ? 16.145 -11.399 -16.223 1.00 92.69 192 ARG A CA 1
ATOM 1619 C C . ARG A 1 192 ? 15.906 -12.893 -15.998 1.00 92.69 192 ARG A C 1
ATOM 1621 O O . ARG A 1 192 ? 14.762 -13.305 -15.816 1.00 92.69 192 ARG A O 1
ATOM 1628 N N . HIS A 1 193 ? 16.948 -13.721 -15.964 1.00 93.88 193 HIS A N 1
ATOM 1629 C CA . HIS A 1 193 ? 16.775 -15.150 -15.670 1.00 93.88 193 HIS A CA 1
ATOM 1630 C C . HIS A 1 193 ? 16.293 -15.379 -14.236 1.00 93.88 193 HIS A C 1
ATOM 1632 O O . HIS A 1 193 ? 15.374 -16.168 -14.017 1.00 93.88 193 HIS A O 1
ATOM 1638 N N . LEU A 1 194 ? 16.844 -14.639 -13.274 1.00 96.69 194 LEU A N 1
ATOM 1639 C CA . LEU A 1 194 ? 16.420 -14.707 -11.877 1.00 96.69 194 LEU A CA 1
ATOM 1640 C C . LEU A 1 194 ? 14.974 -14.218 -11.693 1.00 96.69 194 LEU A C 1
ATOM 1642 O O . LEU A 1 194 ? 14.173 -14.919 -11.078 1.00 96.69 194 LEU A O 1
ATOM 1646 N N . TYR A 1 195 ? 14.586 -13.093 -12.302 1.00 96.00 195 TYR A N 1
ATOM 1647 C CA . TYR A 1 195 ? 13.190 -12.638 -12.298 1.00 96.00 195 TYR A CA 1
ATOM 1648 C C . TYR A 1 195 ? 12.252 -13.666 -12.934 1.00 96.00 195 TYR A C 1
ATOM 1650 O O . TYR A 1 195 ? 11.144 -13.871 -12.442 1.00 96.00 195 TYR A O 1
ATOM 1658 N N . THR A 1 196 ? 12.684 -14.331 -14.010 1.00 94.56 196 THR A N 1
ATOM 1659 C CA . THR A 1 196 ? 11.886 -15.377 -14.665 1.00 94.56 196 THR A CA 1
ATOM 1660 C C . THR A 1 196 ? 11.689 -16.564 -13.730 1.00 94.56 196 THR A C 1
ATOM 1662 O O . THR A 1 196 ? 10.566 -17.050 -13.600 1.00 94.56 196 THR A O 1
ATOM 1665 N N . ALA A 1 197 ? 12.739 -16.989 -13.023 1.00 95.19 197 ALA A N 1
ATOM 1666 C CA . ALA A 1 197 ? 12.654 -18.055 -12.030 1.00 95.19 197 ALA A CA 1
ATOM 1667 C C . ALA A 1 197 ? 11.707 -17.684 -10.876 1.00 95.19 197 ALA A C 1
ATOM 1669 O O . ALA A 1 197 ? 10.781 -18.440 -10.584 1.00 95.19 197 ALA A O 1
ATOM 1670 N N . ALA A 1 198 ? 11.871 -16.494 -10.285 1.00 96.00 198 ALA A N 1
ATOM 1671 C CA . ALA A 1 198 ? 10.989 -15.988 -9.232 1.00 96.00 198 ALA A CA 1
ATOM 1672 C C . ALA A 1 198 ? 9.521 -15.953 -9.689 1.00 96.00 198 ALA A C 1
ATOM 1674 O O . ALA A 1 198 ? 8.641 -16.487 -9.012 1.00 96.00 198 ALA A O 1
ATOM 1675 N N . ARG A 1 199 ? 9.253 -15.398 -10.879 1.00 94.75 199 ARG A N 1
ATOM 1676 C CA . ARG A 1 199 ? 7.900 -15.338 -11.443 1.00 94.75 199 ARG A CA 1
ATOM 1677 C C . ARG A 1 199 ? 7.319 -16.727 -11.687 1.00 94.75 199 ARG A C 1
ATOM 1679 O O . ARG A 1 199 ? 6.161 -16.955 -11.364 1.00 94.75 199 ARG A O 1
ATOM 1686 N N . SER A 1 200 ? 8.112 -17.654 -12.218 1.00 94.00 200 SER A N 1
ATOM 1687 C CA . SER A 1 200 ? 7.662 -19.025 -12.493 1.00 94.00 200 SER A CA 1
ATOM 1688 C C . SER A 1 200 ? 7.250 -19.760 -11.219 1.00 94.00 200 SER A C 1
ATOM 1690 O O . SER A 1 200 ? 6.327 -20.564 -11.254 1.00 94.00 200 SER A O 1
ATOM 1692 N N . ILE A 1 201 ? 7.895 -19.466 -10.086 1.00 95.44 201 ILE A N 1
ATOM 1693 C CA . ILE A 1 201 ? 7.517 -20.023 -8.781 1.00 95.44 201 ILE A CA 1
ATOM 1694 C C . ILE A 1 201 ? 6.199 -19.411 -8.289 1.00 95.44 201 ILE A C 1
ATOM 1696 O O . ILE A 1 201 ? 5.316 -20.135 -7.830 1.00 95.44 201 ILE A O 1
ATOM 1700 N N . LEU A 1 202 ? 6.061 -18.087 -8.391 1.00 94.06 202 LEU A N 1
ATOM 1701 C CA . LEU A 1 202 ? 4.912 -17.342 -7.859 1.00 94.06 202 LEU A CA 1
ATOM 1702 C C . LEU A 1 202 ? 3.637 -17.547 -8.671 1.00 94.06 202 LEU A C 1
ATOM 1704 O O . LEU A 1 202 ? 2.544 -17.563 -8.119 1.00 94.06 202 LEU A O 1
ATOM 1708 N N . PHE A 1 203 ? 3.790 -17.734 -9.976 1.00 93.31 203 PHE A N 1
ATOM 1709 C CA . PHE A 1 203 ? 2.699 -17.862 -10.931 1.00 93.31 203 PHE A CA 1
ATOM 1710 C C . PHE A 1 203 ? 2.606 -19.271 -11.526 1.00 93.31 203 PHE A C 1
ATOM 1712 O O . PHE A 1 203 ? 2.041 -19.438 -12.606 1.00 93.31 203 PHE A O 1
ATOM 1719 N N . LYS A 1 204 ? 3.154 -20.280 -10.832 1.00 92.06 204 LYS A N 1
ATOM 1720 C CA . LYS A 1 204 ? 3.304 -21.666 -11.314 1.00 92.06 204 LYS A CA 1
ATOM 1721 C C . LYS A 1 204 ? 2.014 -22.297 -11.858 1.00 92.06 204 LYS A C 1
ATOM 1723 O O . LYS A 1 204 ? 2.083 -23.156 -12.729 1.00 92.06 204 LYS A O 1
ATOM 1728 N N . ASP A 1 205 ? 0.862 -21.861 -11.350 1.00 90.81 205 ASP A N 1
ATOM 1729 C CA . ASP A 1 205 ? -0.462 -22.391 -11.693 1.00 90.81 205 ASP A CA 1
ATOM 1730 C C . ASP A 1 205 ? -1.174 -21.553 -12.776 1.00 90.81 205 ASP A C 1
ATOM 1732 O O . ASP A 1 205 ? -2.375 -21.696 -12.996 1.00 90.81 205 ASP A O 1
ATOM 1736 N N . THR A 1 206 ? -0.447 -20.662 -13.456 1.00 91.25 206 THR A N 1
ATOM 1737 C CA . THR A 1 206 ? -0.976 -19.774 -14.500 1.00 91.25 206 THR A CA 1
ATOM 1738 C C . THR A 1 206 ? -0.081 -19.788 -15.741 1.00 91.25 206 THR A C 1
ATOM 1740 O O . THR A 1 206 ? 1.112 -20.092 -15.666 1.00 91.25 206 THR A O 1
ATOM 1743 N N . ASP A 1 207 ? -0.628 -19.394 -16.892 1.00 86.69 207 ASP A N 1
ATOM 1744 C CA . ASP A 1 207 ? 0.099 -19.450 -18.168 1.00 86.69 207 ASP A CA 1
ATOM 1745 C C . ASP A 1 207 ? 1.342 -18.540 -18.211 1.00 86.69 207 ASP A C 1
ATOM 1747 O O . ASP A 1 207 ? 2.307 -18.847 -18.915 1.00 86.69 207 ASP A O 1
ATOM 1751 N N . ILE A 1 208 ? 1.368 -17.456 -17.421 1.00 90.56 208 ILE A N 1
ATOM 1752 C CA . ILE A 1 208 ? 2.477 -16.485 -17.412 1.00 90.56 208 ILE A CA 1
ATOM 1753 C C . ILE A 1 208 ? 3.805 -17.086 -16.918 1.00 90.56 208 ILE A C 1
ATOM 1755 O O . ILE A 1 208 ? 4.870 -16.546 -17.232 1.00 90.56 208 ILE A O 1
ATOM 1759 N N . ALA A 1 209 ? 3.776 -18.212 -16.191 1.00 88.38 209 ALA A N 1
ATOM 1760 C CA . ALA A 1 209 ? 4.989 -18.923 -15.782 1.00 88.38 209 ALA A CA 1
ATOM 1761 C C . ALA A 1 209 ? 5.844 -19.354 -16.986 1.00 88.38 209 ALA A C 1
ATOM 1763 O O . ALA A 1 209 ? 7.063 -19.429 -16.878 1.00 88.38 209 ALA A O 1
ATOM 1764 N N . ASN A 1 210 ? 5.219 -19.565 -18.148 1.00 85.81 210 ASN A N 1
ATOM 1765 C CA . ASN A 1 210 ? 5.893 -19.997 -19.373 1.00 85.81 210 ASN A CA 1
ATOM 1766 C C . ASN A 1 210 ? 6.163 -18.854 -20.363 1.00 85.81 210 ASN A C 1
ATOM 1768 O O . ASN A 1 210 ? 6.616 -19.101 -21.479 1.00 85.81 210 ASN A O 1
ATOM 1772 N N . TRP A 1 211 ? 5.830 -17.610 -20.011 1.00 89.38 211 TRP A N 1
ATOM 1773 C CA . TRP A 1 211 ? 5.968 -16.467 -20.916 1.00 89.38 211 TRP A CA 1
ATOM 1774 C C . TRP A 1 211 ? 7.309 -15.762 -20.721 1.00 89.38 211 TRP A C 1
ATOM 1776 O O . TRP A 1 211 ? 8.017 -15.974 -19.738 1.00 89.38 211 TRP A O 1
ATOM 1786 N N . GLU A 1 212 ? 7.648 -14.853 -21.629 1.00 86.62 212 GLU A N 1
ATOM 1787 C CA . GLU A 1 212 ? 8.749 -13.909 -21.433 1.00 86.62 212 GLU A CA 1
ATOM 1788 C C . GLU A 1 212 ? 8.402 -12.853 -20.366 1.00 86.62 212 GLU A C 1
ATOM 1790 O O . GLU A 1 212 ? 7.232 -12.620 -20.039 1.00 86.62 212 GLU A O 1
ATOM 1795 N N . LEU A 1 213 ? 9.411 -12.188 -19.790 1.00 87.56 213 LEU A N 1
ATOM 1796 C CA . LEU A 1 213 ? 9.221 -11.201 -18.711 1.00 87.56 213 LEU A CA 1
ATOM 1797 C C . LEU A 1 213 ? 8.385 -9.968 -19.092 1.00 87.56 213 LEU A C 1
ATOM 1799 O O . LEU A 1 213 ? 7.921 -9.246 -18.210 1.00 87.56 213 LEU A O 1
ATOM 1803 N N . ASN A 1 214 ? 8.213 -9.708 -20.388 1.00 83.88 214 ASN A N 1
ATOM 1804 C CA . ASN A 1 214 ? 7.335 -8.660 -20.917 1.00 83.88 214 ASN A CA 1
ATOM 1805 C C . ASN A 1 214 ? 5.842 -9.049 -20.873 1.00 83.88 214 ASN A C 1
ATOM 1807 O O . ASN A 1 214 ? 4.990 -8.162 -20.938 1.00 83.88 214 ASN A O 1
ATOM 1811 N N . GLY A 1 215 ? 5.527 -10.343 -20.755 1.00 89.69 215 GLY A N 1
ATOM 1812 C CA . GLY A 1 215 ? 4.168 -10.861 -20.662 1.00 89.69 215 GLY A CA 1
ATOM 1813 C C . GLY A 1 215 ? 3.483 -10.491 -19.346 1.00 89.69 215 GLY A C 1
ATOM 1814 O O . GLY A 1 215 ? 4.143 -10.235 -18.337 1.00 89.69 215 GLY A O 1
ATOM 1815 N N . SER A 1 216 ? 2.151 -10.464 -19.360 1.00 93.50 216 SER A N 1
ATOM 1816 C CA . SER A 1 216 ? 1.320 -10.205 -18.181 1.00 93.50 216 SER A CA 1
ATOM 1817 C C . SER A 1 216 ? 0.012 -10.971 -18.242 1.00 93.50 216 SER A C 1
ATOM 1819 O O . SER A 1 216 ? -0.529 -11.158 -19.327 1.00 93.50 216 SER A O 1
ATOM 1821 N N . LEU A 1 217 ? -0.551 -11.339 -17.089 1.00 93.69 217 LEU A N 1
ATOM 1822 C CA . LEU A 1 217 ? -1.879 -11.967 -17.044 1.00 93.69 217 LEU A CA 1
ATOM 1823 C C . LEU A 1 217 ? -2.974 -11.051 -17.620 1.00 93.69 217 LEU A C 1
ATOM 1825 O O . LEU A 1 217 ? -4.020 -11.526 -18.047 1.00 93.69 217 LEU A O 1
ATOM 1829 N N . GLY A 1 218 ? -2.730 -9.738 -17.665 1.00 93.88 218 GLY A N 1
ATOM 1830 C CA . GLY A 1 218 ? -3.722 -8.735 -18.030 1.00 93.88 218 GLY A CA 1
ATOM 1831 C C . GLY A 1 218 ? -4.697 -8.469 -16.882 1.00 93.88 218 GLY A C 1
ATOM 1832 O O . GLY A 1 218 ? -5.067 -9.363 -16.122 1.00 93.88 218 GLY A O 1
ATOM 1833 N N . ILE A 1 219 ? -5.135 -7.218 -16.735 1.00 95.44 219 ILE A N 1
ATOM 1834 C CA . ILE A 1 219 ? -5.892 -6.815 -15.543 1.00 95.44 219 ILE A CA 1
ATOM 1835 C C . ILE A 1 219 ? -7.256 -7.518 -15.416 1.00 95.44 219 ILE A C 1
ATOM 1837 O O . ILE A 1 219 ? -7.702 -7.825 -14.316 1.00 95.44 219 ILE A O 1
ATOM 1841 N N . PHE A 1 220 ? -7.875 -7.873 -16.544 1.00 94.62 220 PHE A N 1
ATOM 1842 C CA . PHE A 1 220 ? -9.169 -8.561 -16.588 1.00 94.62 220 PHE A CA 1
ATOM 1843 C C . PHE A 1 220 ? -9.069 -10.091 -16.514 1.00 94.62 220 PHE A C 1
ATOM 1845 O O . PHE A 1 220 ? -10.099 -10.763 -16.557 1.00 94.62 220 PHE A O 1
ATOM 1852 N N . SER A 1 221 ? -7.867 -10.669 -16.403 1.00 94.56 221 SER A N 1
ATOM 1853 C CA . SER A 1 221 ? -7.749 -12.119 -16.230 1.00 94.56 221 SER A CA 1
ATOM 1854 C C . SER A 1 221 ? -8.374 -12.565 -14.911 1.00 94.56 221 SER A C 1
ATOM 1856 O O . SER A 1 221 ? -8.283 -11.890 -13.881 1.00 94.56 221 SER A O 1
ATOM 1858 N N . LYS A 1 222 ? -9.008 -13.738 -14.935 1.00 92.88 222 LYS A N 1
ATOM 1859 C CA . LYS A 1 222 ? -9.525 -14.403 -13.733 1.00 92.88 222 LYS A CA 1
ATOM 1860 C C . LYS A 1 222 ? -8.406 -14.757 -12.743 1.00 92.88 222 LYS A C 1
ATOM 1862 O O . LYS A 1 222 ? -8.669 -14.782 -11.549 1.00 92.88 222 LYS A O 1
ATOM 1867 N N . ASP A 1 223 ? -7.186 -14.962 -13.243 1.00 93.44 223 ASP A N 1
ATOM 1868 C CA . ASP A 1 223 ? -6.025 -15.397 -12.461 1.00 93.44 223 ASP A CA 1
ATOM 1869 C C . ASP A 1 223 ? -5.220 -14.209 -11.901 1.00 93.44 223 ASP A C 1
ATOM 1871 O O . ASP A 1 223 ? -4.276 -14.394 -11.139 1.00 93.44 223 ASP A O 1
ATOM 1875 N N . THR A 1 224 ? -5.583 -12.974 -12.267 1.00 94.56 224 THR A N 1
ATOM 1876 C CA . THR A 1 224 ? -4.959 -11.760 -11.728 1.00 94.56 224 THR A CA 1
ATOM 1877 C C . THR A 1 224 ? -5.394 -11.521 -10.284 1.00 94.56 224 THR A C 1
ATOM 1879 O O . THR A 1 224 ? -6.594 -11.483 -9.990 1.00 94.56 224 THR A O 1
ATOM 1882 N N . ASP A 1 225 ? -4.414 -11.283 -9.408 1.00 94.12 225 ASP A N 1
ATOM 1883 C CA . ASP A 1 225 ? -4.627 -10.958 -7.996 1.00 94.12 225 ASP A CA 1
ATOM 1884 C C . ASP A 1 225 ? -5.542 -9.733 -7.838 1.00 94.12 225 ASP A C 1
ATOM 1886 O O . ASP A 1 225 ? -5.407 -8.719 -8.532 1.00 94.12 225 ASP A O 1
ATOM 1890 N N . ILE A 1 226 ? -6.481 -9.818 -6.896 1.00 95.25 226 ILE A N 1
ATOM 1891 C CA . ILE A 1 226 ? -7.465 -8.766 -6.645 1.00 95.25 226 ILE A CA 1
ATOM 1892 C C . ILE A 1 226 ? -6.818 -7.433 -6.240 1.00 95.25 226 ILE A C 1
ATOM 1894 O O . ILE A 1 226 ? -7.353 -6.373 -6.562 1.00 95.25 226 ILE A O 1
ATOM 1898 N N . ARG A 1 227 ? -5.640 -7.466 -5.601 1.00 95.38 227 ARG A N 1
ATOM 1899 C CA . ARG A 1 227 ? -4.841 -6.278 -5.268 1.00 95.38 227 ARG A CA 1
ATOM 1900 C C . ARG A 1 227 ? -4.455 -5.500 -6.522 1.00 95.38 227 ARG A C 1
ATOM 1902 O O . ARG A 1 227 ? -4.607 -4.280 -6.547 1.00 95.38 227 ARG A O 1
ATOM 1909 N N . ALA A 1 228 ? -4.052 -6.202 -7.584 1.00 96.44 228 ALA A N 1
ATOM 1910 C CA . ALA A 1 228 ? -3.700 -5.587 -8.862 1.00 96.44 228 ALA A CA 1
ATOM 1911 C C . ALA A 1 228 ? -4.885 -4.837 -9.467 1.00 96.44 228 ALA A C 1
ATOM 1913 O O . ALA A 1 228 ? -4.746 -3.691 -9.896 1.00 96.44 228 ALA A O 1
ATOM 1914 N N . LYS A 1 229 ? -6.042 -5.508 -9.488 1.00 98.00 229 LYS A N 1
ATOM 1915 C CA . LYS A 1 229 ? -7.295 -5.003 -10.060 1.00 98.00 229 LYS A CA 1
ATOM 1916 C C . LYS A 1 229 ? -7.784 -3.774 -9.315 1.00 98.00 229 LYS A C 1
ATOM 1918 O O . LYS A 1 229 ? -8.045 -2.745 -9.920 1.00 98.00 229 LYS A O 1
ATOM 1923 N N . ASN A 1 230 ? -7.806 -3.854 -7.988 1.00 97.50 230 ASN A N 1
ATOM 1924 C CA . ASN A 1 230 ? -8.205 -2.743 -7.136 1.00 97.50 230 ASN A CA 1
ATOM 1925 C C . ASN A 1 230 ? -7.281 -1.529 -7.306 1.00 97.50 230 ASN A C 1
ATOM 1927 O O . ASN A 1 230 ? -7.769 -0.407 -7.409 1.00 97.50 230 ASN A O 1
ATOM 1931 N N . ALA A 1 231 ? -5.962 -1.736 -7.379 1.00 97.94 231 ALA A N 1
ATOM 1932 C CA . ALA A 1 231 ? -5.016 -0.647 -7.617 1.00 97.94 231 ALA A CA 1
ATOM 1933 C C . ALA A 1 231 ? -5.209 -0.001 -8.994 1.00 97.94 231 ALA A C 1
ATOM 1935 O O . ALA A 1 231 ? -5.223 1.224 -9.104 1.00 97.94 231 ALA A O 1
ATOM 1936 N N . TYR A 1 232 ? -5.415 -0.820 -10.027 1.00 97.69 232 TYR A N 1
ATOM 1937 C CA . TYR A 1 232 ? -5.673 -0.349 -11.384 1.00 97.69 232 TYR A CA 1
ATOM 1938 C C . TYR A 1 232 ? -6.973 0.449 -11.493 1.00 97.69 232 TYR A C 1
ATOM 1940 O O . TYR A 1 232 ? -6.992 1.509 -12.113 1.00 97.69 232 TYR A O 1
ATOM 1948 N N . ASP A 1 233 ? -8.052 -0.022 -10.870 1.00 97.19 233 ASP A N 1
ATOM 1949 C CA . ASP A 1 233 ? -9.336 0.674 -10.885 1.00 97.19 233 ASP A CA 1
ATOM 1950 C C . ASP A 1 233 ? -9.202 2.071 -10.241 1.00 97.19 233 ASP A C 1
ATOM 1952 O O . ASP A 1 233 ? -9.604 3.069 -10.840 1.00 97.19 233 ASP A O 1
ATOM 1956 N N . ILE A 1 234 ? -8.547 2.177 -9.073 1.00 97.25 234 ILE A N 1
ATOM 1957 C CA . ILE A 1 234 ? -8.280 3.470 -8.407 1.00 97.25 234 ILE A CA 1
ATOM 1958 C C . ILE A 1 234 ? -7.409 4.372 -9.294 1.00 97.25 234 ILE A C 1
ATOM 1960 O O . ILE A 1 234 ? -7.719 5.552 -9.479 1.00 97.25 234 ILE A O 1
ATOM 1964 N N . GLN A 1 235 ? -6.345 3.814 -9.882 1.00 96.75 235 GLN A N 1
ATOM 1965 C CA . GLN A 1 235 ? -5.459 4.521 -10.810 1.00 96.75 235 GLN A CA 1
ATOM 1966 C C . GLN A 1 235 ? -6.242 5.096 -11.996 1.00 96.75 235 GLN A C 1
ATOM 1968 O O . GLN A 1 235 ? -6.003 6.240 -12.392 1.00 96.75 235 GLN A O 1
ATOM 1973 N N . GLN A 1 236 ? -7.172 4.327 -12.576 1.00 94.94 236 GLN A N 1
ATOM 1974 C CA . GLN A 1 236 ? -7.978 4.788 -13.702 1.00 94.94 236 GLN A CA 1
ATOM 1975 C C . GLN A 1 236 ? -8.834 5.994 -13.328 1.00 94.94 236 GLN A C 1
ATOM 1977 O O . GLN A 1 236 ? -8.831 6.961 -14.084 1.00 94.94 236 GLN A O 1
ATOM 1982 N N . TYR A 1 237 ? -9.512 5.972 -12.177 1.00 95.38 237 TYR A N 1
ATOM 1983 C CA . TYR A 1 237 ? -10.342 7.098 -11.740 1.00 95.38 237 TYR A CA 1
ATOM 1984 C C . TYR A 1 237 ? -9.533 8.380 -11.533 1.00 95.38 237 TYR A C 1
ATOM 1986 O O . TYR A 1 237 ? -9.913 9.427 -12.059 1.00 95.38 237 TYR A O 1
ATOM 1994 N N . LEU A 1 238 ? -8.393 8.303 -10.836 1.00 95.06 238 LEU A N 1
ATOM 1995 C CA . LEU A 1 238 ? -7.498 9.454 -10.655 1.00 95.06 238 LEU A CA 1
ATOM 1996 C C . LEU A 1 238 ? -7.009 9.992 -12.006 1.00 95.06 238 LEU A C 1
ATOM 1998 O O . LEU A 1 238 ? -7.112 11.187 -12.291 1.00 95.06 238 LEU A O 1
ATOM 2002 N N . ARG A 1 239 ? -6.530 9.095 -12.877 1.00 92.81 239 ARG A N 1
ATOM 2003 C CA . ARG A 1 239 ? -5.999 9.459 -14.194 1.00 92.81 239 ARG A CA 1
ATOM 2004 C C . ARG A 1 239 ? -7.063 10.078 -15.092 1.00 92.81 239 ARG A C 1
ATOM 2006 O O . ARG A 1 239 ? -6.773 11.065 -15.761 1.00 92.81 239 ARG A O 1
ATOM 2013 N N . TYR A 1 240 ? -8.255 9.490 -15.151 1.00 92.62 240 TYR A N 1
ATOM 2014 C CA . TYR A 1 240 ? -9.335 9.954 -16.021 1.00 92.62 240 TYR A CA 1
ATOM 2015 C C . TYR A 1 240 ? -9.880 11.291 -15.538 1.00 92.62 240 TYR A C 1
ATOM 2017 O O . TYR A 1 240 ? -9.954 12.212 -16.343 1.00 92.62 240 TYR A O 1
ATOM 2025 N N . SER A 1 241 ? -10.130 11.446 -14.234 1.00 92.38 241 SER A N 1
ATOM 2026 C CA . SER A 1 241 ? -10.567 12.722 -13.656 1.00 92.38 241 SER A CA 1
ATOM 2027 C C . SER A 1 241 ? -9.596 13.858 -14.000 1.00 92.38 241 SER A C 1
ATOM 2029 O O . SER A 1 241 ? -9.994 14.876 -14.570 1.00 92.38 241 SER A O 1
ATOM 2031 N N . ALA A 1 242 ? -8.295 13.647 -13.770 1.00 90.81 242 ALA A N 1
ATOM 2032 C CA . ALA A 1 242 ? -7.282 14.646 -14.092 1.00 90.81 242 ALA A CA 1
ATOM 2033 C C . ALA A 1 242 ? -7.139 14.881 -15.610 1.00 90.81 242 ALA A C 1
ATOM 2035 O O . ALA A 1 242 ? -6.940 16.014 -16.046 1.00 90.81 242 ALA A O 1
ATOM 2036 N N . ALA A 1 243 ? -7.233 13.838 -16.442 1.00 89.56 243 ALA A N 1
ATOM 2037 C CA . ALA A 1 243 ? -7.116 13.965 -17.897 1.00 89.56 243 ALA A CA 1
ATOM 2038 C C . ALA A 1 243 ? -8.301 14.714 -18.523 1.00 89.56 243 ALA A C 1
ATOM 2040 O O . ALA A 1 243 ? -8.079 15.584 -19.369 1.00 89.56 243 ALA A O 1
ATOM 2041 N N . TRP A 1 244 ? -9.528 14.407 -18.091 1.00 91.62 244 TRP A N 1
ATOM 2042 C CA . TRP A 1 244 ? -10.755 15.078 -18.530 1.00 91.62 244 TRP A CA 1
ATOM 2043 C C . TRP A 1 244 ? -10.766 16.547 -18.123 1.00 91.62 244 TRP A C 1
ATOM 2045 O O . TRP A 1 244 ? -11.185 17.387 -18.910 1.00 91.62 244 TRP A O 1
ATOM 2055 N N . CYS A 1 245 ? -10.247 16.867 -16.935 1.00 90.19 245 CYS A N 1
ATOM 2056 C CA . CYS A 1 245 ? -10.108 18.246 -16.478 1.00 90.19 245 CYS A CA 1
ATOM 2057 C C . CYS A 1 245 ? -9.113 19.052 -17.332 1.00 90.19 245 CYS A C 1
ATOM 2059 O O . CYS A 1 245 ? -9.397 20.189 -17.695 1.00 90.19 245 CYS A O 1
ATOM 2061 N N . ARG A 1 246 ? -7.970 18.457 -17.710 1.00 88.31 246 ARG A N 1
ATOM 2062 C CA . ARG A 1 246 ? -6.958 19.138 -18.544 1.00 88.31 246 ARG A CA 1
ATOM 2063 C C . ARG A 1 246 ? -7.374 19.324 -19.999 1.00 88.31 246 ARG A C 1
ATOM 2065 O O . ARG A 1 246 ? -6.894 20.251 -20.637 1.00 88.31 246 ARG A O 1
ATOM 2072 N N . ASN A 1 247 ? -8.187 18.416 -20.531 1.00 88.00 247 ASN A N 1
ATOM 2073 C CA . ASN A 1 247 ? -8.545 18.380 -21.949 1.00 88.00 247 ASN A CA 1
ATOM 2074 C C . ASN A 1 247 ? -10.055 18.123 -22.096 1.00 88.00 247 ASN A C 1
ATOM 2076 O O . ASN A 1 247 ? -10.443 17.049 -22.567 1.00 88.00 247 ASN A O 1
ATOM 2080 N N . PRO A 1 248 ? -10.922 19.055 -21.664 1.00 84.25 248 PRO A N 1
ATOM 2081 C CA . PRO A 1 248 ? -12.370 18.840 -21.643 1.00 84.25 248 PRO A CA 1
ATOM 2082 C C . PRO A 1 248 ? -12.972 18.692 -23.049 1.00 84.25 248 PRO A C 1
ATOM 2084 O O . PRO A 1 248 ? -13.978 18.008 -23.225 1.00 84.25 248 PRO A O 1
ATOM 2087 N N . GLU A 1 249 ? -12.343 19.280 -24.066 1.00 84.94 249 GLU A N 1
ATOM 2088 C CA . GLU A 1 249 ? -12.683 19.113 -25.485 1.00 84.94 249 GLU A CA 1
ATOM 2089 C C . GLU A 1 249 ? -12.238 17.770 -26.091 1.00 84.94 249 GLU A C 1
ATOM 2091 O O . GLU A 1 249 ? -12.663 17.414 -27.193 1.00 84.94 249 GLU A O 1
ATOM 2096 N N . GLY A 1 250 ? -11.403 17.013 -25.376 1.00 77.75 250 GLY A N 1
ATOM 2097 C CA . GLY A 1 250 ? -10.899 15.710 -25.788 1.00 77.75 250 GLY A CA 1
ATOM 2098 C C . GLY A 1 250 ? -9.588 15.717 -26.559 1.00 77.75 250 GLY A C 1
ATOM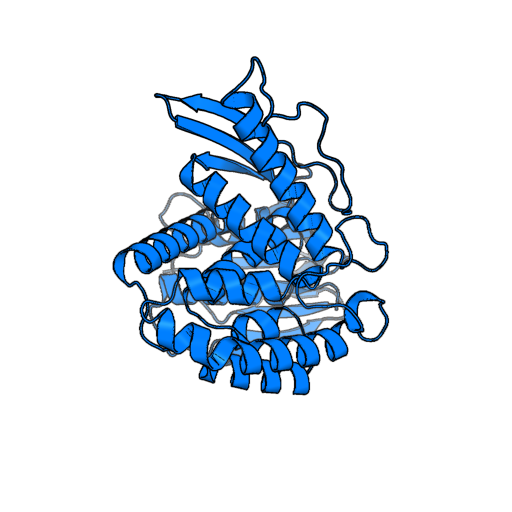 2099 O O . GLY A 1 250 ? -8.862 16.700 -26.628 1.00 77.75 250 GLY A O 1
ATOM 2100 N N . GLY A 1 251 ? -9.252 14.557 -27.121 1.00 73.12 251 GLY A N 1
ATOM 2101 C CA . GLY A 1 251 ? -8.012 14.351 -27.858 1.00 73.12 251 GLY A CA 1
ATOM 2102 C C . GLY A 1 251 ? -7.747 12.873 -28.104 1.00 73.12 251 GLY A C 1
ATOM 2103 O O . GLY A 1 251 ? -8.366 12.004 -27.498 1.00 73.12 251 GLY A O 1
ATOM 2104 N N . HIS A 1 252 ? -6.788 12.567 -28.976 1.00 71.19 252 HIS A N 1
ATOM 2105 C CA . HIS A 1 252 ? -6.391 11.182 -29.258 1.00 71.19 252 HIS A CA 1
ATOM 2106 C C . HIS A 1 252 ? -5.782 10.464 -28.035 1.00 71.19 252 HIS A C 1
ATOM 2108 O O . HIS A 1 252 ? -5.629 9.246 -28.052 1.00 71.19 252 HIS A O 1
ATOM 2114 N N . THR A 1 253 ? -5.449 11.210 -26.980 1.00 69.19 253 THR A N 1
ATOM 2115 C CA . THR A 1 253 ? -4.907 10.720 -25.707 1.00 69.19 253 THR A CA 1
ATOM 2116 C C . THR A 1 253 ? -5.939 10.665 -24.572 1.00 69.19 253 THR A C 1
ATOM 2118 O O . THR A 1 253 ? -5.578 10.258 -23.469 1.00 69.19 253 THR A O 1
ATOM 2121 N N . VAL A 1 254 ? -7.201 11.058 -24.808 1.00 72.44 254 VAL A N 1
ATOM 2122 C CA . VAL A 1 254 ? -8.232 11.204 -23.765 1.00 72.44 254 VAL A CA 1
ATOM 2123 C C . VAL A 1 254 ? -9.436 10.320 -24.086 1.00 72.44 254 VAL A C 1
ATOM 2125 O O . VAL A 1 254 ? -10.104 10.504 -25.100 1.00 72.44 254 VAL A O 1
ATOM 2128 N N . ASP A 1 255 ? -9.718 9.357 -23.210 1.00 77.12 255 ASP A N 1
ATOM 2129 C CA . ASP A 1 255 ? -10.886 8.477 -23.301 1.00 77.12 255 ASP A CA 1
ATOM 2130 C C . ASP A 1 255 ? -11.928 8.909 -22.267 1.00 77.12 255 ASP A C 1
ATOM 2132 O O . ASP A 1 255 ? -11.664 8.820 -21.072 1.00 77.12 255 ASP A O 1
ATOM 2136 N N . PHE A 1 256 ? -13.090 9.393 -22.715 1.00 81.50 256 PHE A N 1
ATOM 2137 C CA . PHE A 1 256 ? -14.198 9.819 -21.842 1.00 81.50 256 PHE A CA 1
ATOM 2138 C C . PHE A 1 256 ? -15.153 8.695 -21.460 1.00 81.50 256 PHE A C 1
ATOM 2140 O O . PHE A 1 256 ? -16.178 8.936 -20.818 1.00 81.50 256 PHE A O 1
ATOM 2147 N N . ARG A 1 257 ? -14.868 7.457 -21.869 1.00 84.50 257 ARG A N 1
ATOM 2148 C CA . ARG A 1 257 ? -15.641 6.326 -21.372 1.00 84.50 257 ARG A CA 1
ATOM 2149 C C . ARG A 1 257 ? -15.369 6.158 -19.876 1.00 84.50 257 ARG A C 1
ATOM 2151 O O . ARG A 1 257 ? -14.231 6.351 -19.446 1.00 84.50 257 ARG A O 1
ATOM 2158 N N . PRO A 1 258 ? -16.386 5.778 -19.086 1.00 83.31 258 PRO A N 1
ATOM 2159 C CA . PRO A 1 258 ? -16.172 5.425 -17.692 1.00 83.31 258 PRO A CA 1
ATOM 2160 C C . PRO A 1 258 ? -15.047 4.387 -17.551 1.00 83.31 258 PRO A C 1
ATOM 2162 O O . PRO A 1 258 ? -14.935 3.510 -18.419 1.00 83.31 258 PRO A O 1
ATOM 2165 N N . PRO A 1 259 ? -14.233 4.466 -16.480 1.00 88.81 259 PRO A N 1
ATOM 2166 C CA . PRO A 1 259 ? -13.254 3.439 -16.156 1.00 88.81 259 PRO A CA 1
ATOM 2167 C C . PRO A 1 259 ? -13.848 2.033 -16.236 1.00 88.81 259 PRO A C 1
ATOM 2169 O O . PRO A 1 259 ? -14.958 1.776 -15.764 1.00 88.81 259 PRO A O 1
ATOM 2172 N N . LEU A 1 260 ? -13.102 1.113 -16.843 1.00 89.69 260 LEU A N 1
ATOM 2173 C CA . LEU A 1 260 ? -13.499 -0.289 -16.901 1.00 89.69 260 LEU A CA 1
ATOM 2174 C C . LEU A 1 260 ? -12.993 -0.979 -15.643 1.00 89.69 260 LEU A C 1
ATOM 2176 O O . LEU A 1 260 ? -11.793 -1.210 -15.503 1.00 89.69 260 LEU A O 1
ATOM 2180 N N . LEU A 1 261 ? -13.924 -1.312 -14.754 1.00 91.56 261 LEU A N 1
ATOM 2181 C CA . LEU A 1 261 ? -13.599 -1.891 -13.459 1.00 91.56 261 LEU A CA 1
ATOM 2182 C C . LEU A 1 261 ? -13.356 -3.389 -13.559 1.00 91.56 261 LEU A C 1
ATOM 2184 O O . LEU A 1 261 ? -14.044 -4.115 -14.281 1.00 91.56 261 LEU A O 1
ATOM 2188 N N . SER A 1 262 ? -12.372 -3.842 -12.801 1.00 92.88 262 SER A N 1
ATOM 2189 C CA . SER A 1 262 ? -11.952 -5.240 -12.734 1.00 92.88 262 SER A CA 1
ATOM 2190 C C . SER A 1 262 ? -11.901 -5.763 -11.298 1.00 92.88 262 SER A C 1
ATOM 2192 O O . SER A 1 262 ? -11.999 -6.971 -11.069 1.00 92.88 262 SER A O 1
ATOM 2194 N N . GLY A 1 263 ? -11.742 -4.857 -10.336 1.00 94.25 263 GLY A N 1
ATOM 2195 C CA . GLY A 1 263 ? -11.666 -5.117 -8.914 1.00 94.25 263 GLY A CA 1
ATOM 2196 C C . GLY A 1 263 ? -13.032 -5.263 -8.256 1.00 94.25 263 GLY A C 1
ATOM 2197 O O . GLY A 1 263 ? -14.074 -5.363 -8.902 1.00 94.25 263 GLY A O 1
ATOM 2198 N N . ASN A 1 264 ? -13.021 -5.300 -6.924 1.00 92.00 264 ASN A N 1
ATOM 2199 C CA . ASN A 1 264 ? -14.216 -5.528 -6.107 1.00 92.00 264 ASN A CA 1
ATOM 2200 C C . ASN A 1 264 ? -14.471 -4.440 -5.052 1.00 92.00 264 ASN A C 1
ATOM 2202 O O . ASN A 1 264 ? -15.370 -4.594 -4.228 1.00 92.00 264 ASN A O 1
ATOM 2206 N N . LEU A 1 265 ? -13.705 -3.342 -5.067 1.00 88.12 265 LEU A N 1
ATOM 2207 C CA . LEU A 1 265 ? -13.900 -2.217 -4.138 1.00 88.12 265 LEU A CA 1
ATOM 2208 C C . LEU A 1 265 ? -14.964 -1.211 -4.607 1.00 88.12 265 LEU A C 1
ATOM 2210 O O . LEU A 1 265 ? -15.357 -0.331 -3.837 1.00 88.12 265 LEU A O 1
ATOM 2214 N N . GLY A 1 266 ? -15.464 -1.381 -5.834 1.00 88.12 266 GLY A N 1
ATOM 2215 C CA . GLY A 1 266 ? -16.414 -0.475 -6.470 1.00 88.12 266 GLY A CA 1
ATOM 2216 C C . GLY A 1 266 ? -15.758 0.810 -6.971 1.00 88.12 266 GLY A C 1
ATOM 2217 O O . GLY A 1 266 ? -14.535 0.932 -7.012 1.00 88.12 266 GLY A O 1
ATOM 2218 N N . GLU A 1 267 ? -16.601 1.760 -7.363 1.00 90.44 267 GLU A N 1
ATOM 2219 C CA . GLU A 1 267 ? -16.173 3.029 -7.950 1.00 90.44 267 GLU A CA 1
ATOM 2220 C C . GLU A 1 267 ? -15.412 3.908 -6.946 1.00 90.44 267 GLU A C 1
ATOM 2222 O O . GLU A 1 267 ? -15.718 3.929 -5.745 1.00 90.44 267 GLU A O 1
ATOM 2227 N N . THR A 1 268 ? -14.437 4.662 -7.456 1.00 90.50 268 THR A N 1
ATOM 2228 C CA . THR A 1 268 ? -13.796 5.763 -6.736 1.00 90.50 268 THR A CA 1
ATOM 2229 C C . THR A 1 268 ? -14.369 7.068 -7.267 1.00 90.50 268 THR A C 1
ATOM 2231 O O . THR A 1 268 ? -14.159 7.405 -8.431 1.00 90.50 268 THR A O 1
ATOM 2234 N N . ASN A 1 269 ? -15.088 7.818 -6.432 1.00 90.12 269 ASN A N 1
ATOM 2235 C CA . ASN A 1 269 ? -15.618 9.108 -6.864 1.00 90.12 269 ASN A CA 1
ATOM 2236 C C . ASN A 1 269 ? -14.472 10.117 -6.898 1.00 90.12 269 ASN A C 1
ATOM 2238 O O . ASN A 1 269 ? -13.958 10.493 -5.846 1.00 90.12 269 ASN A O 1
ATOM 2242 N N . CYS A 1 270 ? -14.091 10.537 -8.100 1.00 92.88 270 CYS A N 1
ATOM 2243 C CA . CYS A 1 270 ? -13.102 11.580 -8.320 1.00 92.88 270 CYS A CA 1
ATOM 2244 C C . CYS A 1 270 ? -13.741 12.762 -9.046 1.00 92.88 270 CYS A C 1
ATOM 2246 O O . CYS A 1 270 ? -14.542 12.581 -9.965 1.00 92.88 270 CYS A O 1
ATOM 2248 N N . SER A 1 271 ? -13.334 13.964 -8.667 1.00 93.50 271 SER A N 1
ATOM 2249 C CA . SER A 1 271 ? -13.602 15.194 -9.404 1.00 93.50 271 SER A CA 1
ATOM 2250 C C . SER A 1 271 ? -12.329 16.016 -9.468 1.00 93.50 271 SER A C 1
ATOM 2252 O O . SER A 1 271 ? -11.573 16.047 -8.500 1.00 93.50 271 SER A O 1
ATOM 2254 N N . SER A 1 272 ? -12.098 16.697 -10.583 1.00 95.00 272 SER A N 1
ATOM 2255 C CA . SER A 1 272 ? -10.921 17.540 -10.752 1.00 95.00 272 SER A CA 1
ATOM 2256 C C . SER A 1 272 ? -11.306 18.918 -11.267 1.00 95.00 272 SER A C 1
ATOM 2258 O O . SER A 1 272 ? -12.177 19.043 -12.129 1.00 95.00 272 SER A O 1
ATOM 2260 N N . GLU A 1 273 ? -10.612 19.939 -10.784 1.00 94.62 273 GLU A N 1
ATOM 2261 C CA . GLU A 1 273 ? -10.762 21.327 -11.215 1.00 94.62 273 GLU A CA 1
ATOM 2262 C C . GLU A 1 273 ? -9.398 21.999 -11.397 1.00 94.62 273 GLU A C 1
ATOM 2264 O O . GLU A 1 273 ? -8.382 21.516 -10.896 1.00 94.62 273 GLU A O 1
ATOM 2269 N N . ILE A 1 274 ? -9.367 23.104 -12.146 1.00 93.19 274 ILE A N 1
ATOM 2270 C CA . ILE A 1 274 ? -8.152 23.898 -12.350 1.00 93.19 274 ILE A CA 1
ATOM 2271 C C . ILE A 1 274 ? -8.192 25.094 -11.401 1.00 93.19 274 ILE A C 1
ATOM 2273 O O . ILE A 1 274 ? -9.028 25.982 -11.568 1.00 93.19 274 ILE A O 1
ATOM 2277 N N . ILE A 1 275 ? -7.255 25.145 -10.456 1.00 91.19 275 ILE A N 1
ATOM 2278 C CA . ILE A 1 275 ? -7.067 26.262 -9.523 1.00 91.19 275 ILE A CA 1
ATOM 2279 C C . ILE A 1 275 ? -5.697 26.876 -9.798 1.00 91.19 275 ILE A C 1
ATOM 2281 O O . ILE A 1 275 ? -4.684 26.180 -9.777 1.00 91.19 275 ILE A O 1
ATOM 2285 N N . ASP A 1 276 ? -5.664 28.170 -10.123 1.00 89.38 276 ASP A N 1
ATOM 2286 C CA . ASP A 1 276 ? -4.435 28.918 -10.434 1.00 89.38 276 ASP A CA 1
ATOM 2287 C C . ASP A 1 276 ? -3.524 28.243 -11.484 1.00 89.38 276 ASP A C 1
ATOM 2289 O O . ASP A 1 276 ? -2.299 28.363 -11.463 1.00 89.38 276 ASP A O 1
ATOM 2293 N N . GLY A 1 277 ? -4.134 27.536 -12.441 1.00 86.00 277 GLY A N 1
ATOM 2294 C CA . GLY A 1 277 ? -3.431 26.838 -13.521 1.00 86.00 277 GLY A CA 1
ATOM 2295 C C . GLY A 1 277 ? -2.897 25.445 -13.165 1.00 86.00 277 GLY A C 1
ATOM 2296 O O . GLY A 1 277 ? -2.309 24.807 -14.036 1.00 86.00 277 GLY A O 1
ATOM 2297 N N . ALA A 1 278 ? -3.121 24.958 -11.943 1.00 88.81 278 ALA A N 1
ATOM 2298 C CA . ALA A 1 278 ? -2.817 23.591 -11.519 1.00 88.81 278 ALA A CA 1
ATOM 2299 C C . ALA A 1 278 ? -4.099 22.754 -11.424 1.00 88.81 278 ALA A C 1
ATOM 2301 O O . ALA A 1 278 ? -5.150 23.278 -11.051 1.00 88.81 278 ALA A O 1
ATOM 2302 N N . VAL A 1 279 ? -4.030 21.456 -11.737 1.00 92.25 279 VAL A N 1
ATOM 2303 C CA . VAL A 1 279 ? -5.174 20.560 -11.509 1.00 92.25 279 VAL A CA 1
ATOM 2304 C C . VAL A 1 279 ? -5.165 20.080 -10.069 1.00 92.25 279 VAL A C 1
ATOM 2306 O O . VAL A 1 279 ? -4.186 19.513 -9.581 1.00 92.25 279 VAL A O 1
ATOM 2309 N N . ILE A 1 280 ? -6.298 20.271 -9.411 1.00 95.69 280 ILE A N 1
ATOM 2310 C CA . ILE A 1 280 ? -6.602 19.717 -8.102 1.00 95.69 280 ILE A CA 1
ATOM 2311 C C . ILE A 1 280 ? -7.620 18.602 -8.306 1.00 95.69 280 ILE A C 1
ATOM 2313 O O . ILE A 1 280 ? -8.610 18.777 -9.009 1.00 95.69 280 ILE A O 1
ATOM 2317 N N . THR A 1 281 ? -7.344 17.423 -7.758 1.00 96.00 281 THR A N 1
ATOM 2318 C CA . THR A 1 281 ? -8.197 16.236 -7.865 1.00 96.00 281 THR A CA 1
ATOM 2319 C C . THR A 1 281 ? -8.673 15.832 -6.484 1.00 96.00 281 THR A C 1
ATOM 2321 O O . THR A 1 281 ? -7.875 15.385 -5.672 1.00 96.00 281 THR A O 1
ATOM 2324 N N . ASN A 1 282 ? -9.971 15.939 -6.236 1.00 94.69 282 ASN A N 1
ATOM 2325 C CA . ASN A 1 282 ? -10.610 15.435 -5.030 1.00 94.69 282 ASN A CA 1
ATOM 2326 C C . ASN A 1 282 ? -11.062 13.998 -5.270 1.00 94.69 282 ASN A C 1
ATOM 2328 O O . ASN A 1 282 ? -11.766 13.726 -6.245 1.00 94.69 282 ASN A O 1
ATOM 2332 N N . ALA A 1 283 ? -10.646 13.075 -4.406 1.00 94.25 283 ALA A N 1
ATOM 2333 C CA . ALA A 1 283 ? -11.024 11.671 -4.482 1.00 94.25 283 ALA A CA 1
ATOM 2334 C C . ALA A 1 283 ? -11.633 11.201 -3.162 1.00 94.25 283 ALA A C 1
ATOM 2336 O O . ALA A 1 283 ? -11.002 11.268 -2.110 1.00 94.25 283 ALA A O 1
ATOM 2337 N N . MET A 1 284 ? -12.845 10.662 -3.233 1.00 92.12 284 MET A N 1
ATOM 2338 C CA . MET A 1 284 ? -13.521 10.035 -2.105 1.00 92.12 284 MET A CA 1
ATOM 2339 C C . MET A 1 284 ? -13.061 8.579 -1.980 1.00 92.12 284 MET A C 1
ATOM 2341 O O . MET A 1 284 ? -13.551 7.702 -2.699 1.00 92.12 284 MET A O 1
ATOM 2345 N N . LEU A 1 285 ? -12.121 8.310 -1.074 1.00 88.75 285 LEU A N 1
ATOM 2346 C CA . LEU A 1 285 ? -11.562 6.977 -0.857 1.00 88.75 285 LEU A CA 1
ATOM 2347 C C . LEU A 1 285 ? -12.195 6.303 0.364 1.00 88.75 285 LEU A C 1
ATOM 2349 O O . LEU A 1 285 ? -12.278 6.853 1.460 1.00 88.75 285 LEU A O 1
ATOM 2353 N N . LYS A 1 286 ? -12.620 5.053 0.193 1.00 85.06 286 LYS A N 1
ATOM 2354 C CA . LYS A 1 286 ? -13.045 4.166 1.287 1.00 85.06 286 LYS A CA 1
ATOM 2355 C C . LYS A 1 286 ? -11.812 3.484 1.882 1.00 85.06 286 LYS A C 1
ATOM 2357 O O . LYS A 1 286 ? -10.872 3.201 1.150 1.00 85.06 286 LYS A O 1
ATOM 2362 N N . GLY A 1 287 ? -11.820 3.095 3.158 1.00 78.56 287 GLY A N 1
ATOM 2363 C CA . GLY A 1 287 ? -10.592 2.593 3.801 1.00 78.56 287 GLY A CA 1
ATOM 2364 C C . GLY A 1 287 ? -9.897 1.389 3.136 1.00 78.56 287 GLY A C 1
ATOM 2365 O O . GLY A 1 287 ? -8.676 1.312 3.186 1.00 78.56 287 GLY A O 1
ATOM 2366 N N . LYS A 1 288 ? -10.600 0.488 2.419 1.00 82.25 288 LYS A N 1
ATOM 2367 C CA . LYS A 1 288 ? -9.911 -0.533 1.588 1.00 82.25 288 LYS A CA 1
ATOM 2368 C C . LYS A 1 288 ? -9.156 0.075 0.402 1.00 82.25 288 LYS A C 1
ATOM 2370 O O . LYS A 1 288 ? -8.082 -0.406 0.064 1.00 82.25 288 LYS A O 1
ATOM 2375 N N . GLN A 1 289 ? -9.703 1.117 -0.224 1.00 90.44 289 GLN A N 1
ATOM 2376 C CA . GLN A 1 289 ? -9.028 1.863 -1.287 1.00 90.44 289 GLN A CA 1
ATOM 2377 C C . GLN A 1 289 ? -7.840 2.645 -0.710 1.00 90.44 289 GLN A C 1
ATOM 2379 O O . GLN A 1 289 ? -6.756 2.576 -1.277 1.00 90.44 289 GLN A O 1
ATOM 2384 N N . VAL A 1 290 ? -8.005 3.285 0.457 1.00 86.75 290 VAL A N 1
ATOM 2385 C CA . VAL A 1 290 ? -6.910 3.957 1.185 1.00 86.75 290 VAL A CA 1
ATOM 2386 C C . VAL A 1 290 ? -5.757 2.985 1.454 1.00 86.75 290 VAL A C 1
ATOM 2388 O O . VAL A 1 290 ? -4.617 3.290 1.113 1.00 86.75 290 VAL A O 1
ATOM 2391 N N . LYS A 1 291 ? -6.046 1.775 1.960 1.00 83.12 291 LYS A N 1
ATOM 2392 C CA . LYS A 1 291 ? -5.027 0.735 2.192 1.00 83.12 291 LYS A CA 1
ATOM 2393 C C . LYS A 1 291 ? -4.240 0.404 0.920 1.00 83.12 291 LYS A C 1
ATOM 2395 O O . LYS A 1 291 ? -3.018 0.327 0.972 1.00 83.12 291 LYS A O 1
ATOM 2400 N N . ILE A 1 292 ? -4.919 0.241 -0.219 1.00 94.06 292 ILE A N 1
ATOM 2401 C CA . ILE A 1 292 ? -4.258 -0.033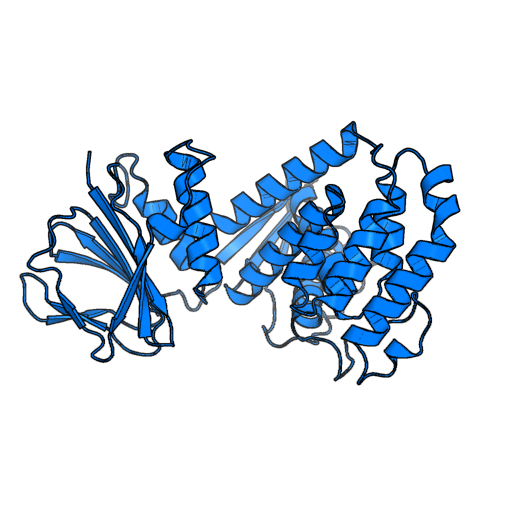 -1.505 1.00 94.06 292 ILE A CA 1
ATOM 2402 C C . ILE A 1 292 ? -3.356 1.132 -1.929 1.00 94.06 292 ILE A C 1
ATOM 2404 O O . ILE A 1 292 ? -2.228 0.892 -2.352 1.00 94.06 292 ILE A O 1
ATOM 2408 N N . VAL A 1 293 ? -3.812 2.382 -1.789 1.00 95.50 293 VAL A N 1
ATOM 2409 C CA . VAL A 1 293 ? -3.007 3.565 -2.138 1.00 95.50 293 VAL A CA 1
ATOM 2410 C C . VAL A 1 293 ? -1.767 3.672 -1.245 1.00 95.50 293 VAL A C 1
ATOM 2412 O O . VAL A 1 293 ? -0.663 3.837 -1.762 1.00 95.50 293 VAL A O 1
ATOM 2415 N N . LEU A 1 294 ? -1.916 3.508 0.073 1.00 90.25 294 LEU A N 1
ATOM 2416 C CA . LEU A 1 294 ? -0.795 3.532 1.018 1.00 90.25 294 LEU A CA 1
ATOM 2417 C C . LEU A 1 294 ? 0.219 2.416 0.727 1.00 90.25 294 LEU A C 1
ATOM 2419 O O . LEU A 1 294 ? 1.415 2.687 0.633 1.00 90.25 294 LEU A O 1
ATOM 2423 N N . GLN A 1 295 ? -0.243 1.180 0.506 1.00 90.69 295 GLN A N 1
ATOM 2424 C CA . GLN A 1 295 ? 0.634 0.058 0.151 1.00 90.69 295 GLN A CA 1
ATOM 2425 C C . GLN A 1 295 ? 1.374 0.297 -1.168 1.00 90.69 295 GLN A C 1
ATOM 2427 O O . GLN A 1 295 ? 2.574 0.038 -1.257 1.00 90.69 295 GLN A O 1
ATOM 2432 N N . ALA A 1 296 ? 0.684 0.827 -2.179 1.00 97.75 296 ALA A N 1
ATOM 2433 C CA . ALA A 1 296 ? 1.296 1.161 -3.455 1.00 97.75 296 ALA A CA 1
ATOM 2434 C C . ALA A 1 296 ? 2.399 2.218 -3.292 1.00 97.75 296 ALA A C 1
ATOM 2436 O O . ALA A 1 296 ? 3.494 2.045 -3.828 1.00 97.75 296 ALA A O 1
ATOM 2437 N N . ILE A 1 297 ? 2.149 3.274 -2.508 1.00 97.19 297 ILE A N 1
ATOM 2438 C CA . ILE A 1 297 ? 3.147 4.312 -2.214 1.00 97.19 297 ILE A CA 1
ATOM 2439 C C . ILE A 1 297 ? 4.341 3.723 -1.451 1.00 97.19 297 ILE A C 1
ATOM 2441 O O . ILE A 1 297 ? 5.480 3.974 -1.845 1.00 97.19 297 ILE A O 1
ATOM 2445 N N . LYS A 1 298 ? 4.106 2.905 -0.414 1.00 94.19 298 LYS A N 1
ATOM 2446 C CA . LYS A 1 298 ? 5.157 2.225 0.368 1.00 94.19 298 LYS A CA 1
ATOM 2447 C C . LYS A 1 298 ? 6.073 1.393 -0.536 1.00 94.19 298 LYS A C 1
ATOM 2449 O O . LYS A 1 298 ? 7.287 1.586 -0.527 1.00 94.19 298 LYS A O 1
ATOM 2454 N N . ILE A 1 299 ? 5.491 0.535 -1.374 1.00 95.88 299 ILE A N 1
ATOM 2455 C CA . ILE A 1 299 ? 6.230 -0.308 -2.327 1.00 95.88 299 ILE A CA 1
ATOM 2456 C C . ILE A 1 299 ? 6.985 0.531 -3.363 1.00 95.88 299 ILE A C 1
ATOM 2458 O O . ILE A 1 299 ? 8.109 0.197 -3.737 1.00 95.88 299 ILE A O 1
ATOM 2462 N N . TYR A 1 300 ? 6.411 1.645 -3.815 1.00 96.56 300 TYR A N 1
ATOM 2463 C CA . TYR A 1 300 ? 7.093 2.521 -4.760 1.00 96.56 300 TYR A CA 1
ATOM 2464 C C . TYR A 1 300 ? 8.271 3.271 -4.117 1.00 96.56 300 TYR A C 1
ATOM 2466 O O . TYR A 1 300 ? 9.314 3.421 -4.747 1.00 96.56 300 TYR A O 1
ATOM 2474 N N . ILE A 1 301 ? 8.166 3.670 -2.844 1.00 94.56 301 ILE A N 1
ATOM 2475 C CA . ILE A 1 301 ? 9.300 4.208 -2.074 1.00 94.56 301 ILE A CA 1
ATOM 2476 C C . ILE A 1 301 ? 10.407 3.155 -1.935 1.00 94.56 301 ILE A C 1
ATOM 2478 O O . ILE A 1 301 ? 11.573 3.473 -2.166 1.00 94.56 301 ILE A O 1
ATOM 2482 N N . MET A 1 302 ? 10.062 1.903 -1.615 1.00 93.94 302 MET A N 1
ATOM 2483 C CA . MET A 1 302 ? 11.034 0.803 -1.559 1.00 93.94 302 MET A CA 1
ATOM 2484 C C . MET A 1 302 ? 11.748 0.615 -2.906 1.00 93.94 302 MET A C 1
ATOM 2486 O O . MET A 1 302 ? 12.967 0.469 -2.936 1.00 93.94 302 MET A O 1
ATOM 2490 N N . LEU A 1 303 ? 11.029 0.729 -4.030 1.00 93.44 303 LEU A N 1
ATOM 2491 C CA . LEU A 1 303 ? 11.626 0.647 -5.369 1.00 93.44 303 LEU A CA 1
ATOM 2492 C C . LEU A 1 303 ? 12.647 1.761 -5.596 1.00 93.44 303 LEU A C 1
ATOM 2494 O O . LEU A 1 303 ? 13.733 1.501 -6.111 1.00 93.44 303 LEU A O 1
ATOM 2498 N N . LEU A 1 304 ? 12.305 2.994 -5.211 1.00 91.38 304 LEU A N 1
ATOM 2499 C CA . LEU A 1 304 ? 13.218 4.130 -5.320 1.0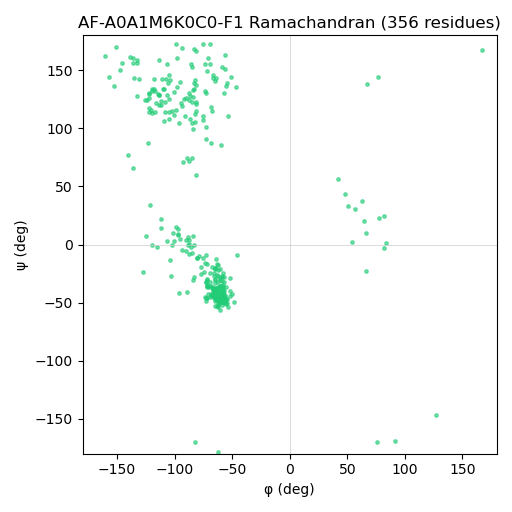0 91.38 304 LEU A CA 1
ATOM 2500 C C . LEU A 1 304 ? 14.495 3.909 -4.501 1.00 91.38 304 LEU A C 1
ATOM 2502 O O . LEU A 1 304 ? 15.555 4.358 -4.924 1.00 91.38 304 LEU A O 1
ATOM 2506 N N . ASN A 1 305 ? 14.407 3.174 -3.392 1.00 90.00 305 ASN A N 1
ATOM 2507 C CA . ASN A 1 305 ? 15.538 2.810 -2.540 1.00 90.00 305 ASN A CA 1
ATOM 2508 C C . ASN A 1 305 ? 16.226 1.488 -2.936 1.00 90.00 305 ASN A C 1
ATOM 2510 O O . ASN A 1 305 ? 17.161 1.082 -2.254 1.00 90.00 305 ASN A O 1
ATOM 2514 N N . ILE A 1 306 ? 15.802 0.836 -4.028 1.00 90.75 306 ILE A N 1
ATOM 2515 C CA . ILE A 1 306 ? 16.300 -0.481 -4.479 1.00 90.75 306 ILE A CA 1
ATOM 2516 C C . ILE A 1 306 ? 16.131 -1.564 -3.387 1.00 90.75 306 ILE A C 1
ATOM 2518 O O . ILE A 1 306 ? 16.885 -2.523 -3.312 1.00 90.75 306 ILE A O 1
ATOM 2522 N N . ASP A 1 307 ? 15.101 -1.443 -2.551 1.00 92.81 307 ASP A N 1
ATOM 2523 C CA . ASP A 1 307 ? 14.734 -2.453 -1.553 1.00 92.81 307 ASP A CA 1
ATOM 2524 C C . ASP A 1 307 ? 13.799 -3.496 -2.185 1.00 92.81 307 ASP A C 1
ATOM 2526 O O . ASP A 1 307 ? 12.582 -3.511 -1.978 1.00 92.81 307 ASP A O 1
ATOM 2530 N N . LEU A 1 308 ? 14.359 -4.339 -3.055 1.00 95.44 308 LEU A N 1
ATOM 2531 C CA . LEU A 1 308 ? 13.607 -5.379 -3.755 1.00 95.44 308 LEU A CA 1
ATOM 2532 C C . LEU A 1 308 ? 13.173 -6.487 -2.802 1.00 95.44 308 LEU A C 1
ATOM 2534 O O . LEU A 1 308 ? 12.074 -7.022 -2.954 1.00 95.44 308 LEU A O 1
ATOM 2538 N N . VAL A 1 309 ? 14.011 -6.831 -1.825 1.00 95.75 309 VAL A N 1
ATOM 2539 C CA . VAL A 1 309 ? 13.665 -7.802 -0.785 1.00 95.75 309 VAL A CA 1
ATOM 2540 C C . VAL A 1 309 ? 12.457 -7.313 0.016 1.00 95.75 309 VAL A C 1
ATOM 2542 O O . VAL A 1 309 ? 11.501 -8.075 0.163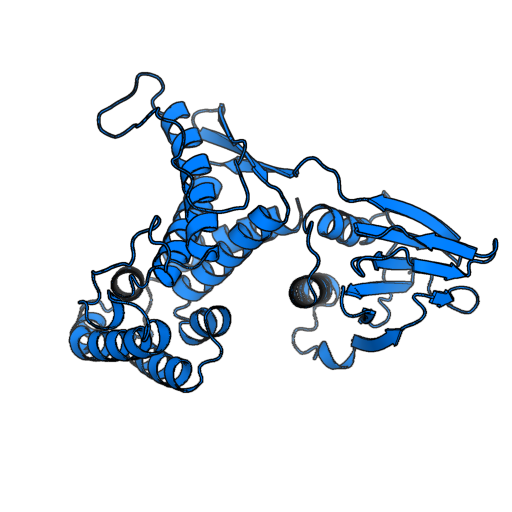 1.00 95.75 309 VAL A O 1
ATOM 2545 N N . GLY A 1 310 ? 12.441 -6.052 0.457 1.00 92.69 310 GLY A N 1
ATOM 2546 C CA . GLY A 1 310 ? 11.298 -5.441 1.139 1.00 92.69 310 GLY A CA 1
ATOM 2547 C C . GLY A 1 310 ? 10.027 -5.477 0.294 1.00 92.69 310 GLY A C 1
ATOM 2548 O O . GLY A 1 310 ? 8.997 -5.958 0.763 1.00 92.69 310 GLY A O 1
ATOM 2549 N N . ILE A 1 311 ? 10.112 -5.097 -0.987 1.00 95.00 311 ILE A N 1
ATOM 2550 C CA . ILE A 1 311 ? 8.977 -5.186 -1.923 1.00 95.00 311 ILE A CA 1
ATOM 2551 C C . ILE A 1 311 ? 8.408 -6.606 -1.989 1.00 95.00 311 ILE A C 1
ATOM 2553 O O . ILE A 1 311 ? 7.189 -6.790 -1.967 1.00 95.00 311 ILE A O 1
ATOM 2557 N N . PHE A 1 312 ? 9.269 -7.618 -2.121 1.00 96.06 312 PHE A N 1
ATOM 2558 C CA . PHE A 1 312 ? 8.805 -8.993 -2.283 1.00 96.06 312 PHE A CA 1
ATOM 2559 C C . PHE A 1 312 ? 8.329 -9.625 -0.973 1.00 96.06 312 PHE A C 1
ATOM 2561 O O . PHE A 1 312 ? 7.443 -10.471 -1.034 1.00 96.06 312 PHE A O 1
ATOM 2568 N N . ASN A 1 313 ? 8.807 -9.178 0.189 1.00 91.31 313 ASN A N 1
ATOM 2569 C CA . ASN A 1 313 ? 8.239 -9.583 1.479 1.00 91.31 313 ASN A CA 1
ATOM 2570 C C . ASN A 1 313 ? 6.791 -9.089 1.651 1.00 91.31 313 ASN A C 1
ATOM 2572 O O . ASN A 1 313 ? 5.966 -9.805 2.201 1.00 91.31 313 ASN A O 1
ATOM 2576 N N . GLU A 1 314 ? 6.435 -7.922 1.101 1.00 87.38 314 GLU A N 1
ATOM 2577 C CA . GLU A 1 314 ? 5.034 -7.454 1.062 1.00 87.38 314 GLU A CA 1
ATOM 2578 C C . GLU A 1 314 ? 4.178 -8.230 0.033 1.00 87.38 314 GLU A C 1
ATOM 2580 O O . GLU A 1 314 ? 2.943 -8.164 0.027 1.00 87.38 314 GLU A O 1
ATOM 2585 N N . TYR A 1 315 ? 4.831 -8.949 -0.885 1.00 88.06 315 TYR A N 1
ATOM 2586 C CA . TYR A 1 315 ? 4.198 -9.677 -1.983 1.00 88.06 315 TYR A CA 1
ATOM 2587 C C . TYR A 1 315 ? 3.961 -11.160 -1.660 1.00 88.06 315 TYR A C 1
ATOM 2589 O O . TYR A 1 315 ? 2.914 -11.704 -2.030 1.00 88.06 315 TYR A O 1
ATOM 2597 N N . THR A 1 316 ? 4.929 -11.829 -1.024 1.00 91.69 316 THR A N 1
ATOM 2598 C CA . THR A 1 316 ? 4.957 -13.287 -0.856 1.00 91.69 316 THR A CA 1
ATOM 2599 C C . THR A 1 316 ? 5.817 -13.748 0.325 1.00 91.69 316 THR A C 1
ATOM 2601 O O . THR A 1 316 ? 6.919 -13.255 0.528 1.00 91.69 316 THR A O 1
ATOM 2604 N N . ASP A 1 317 ? 5.380 -14.814 1.002 1.00 90.44 317 ASP A N 1
ATOM 2605 C CA . ASP A 1 317 ? 6.161 -15.500 2.047 1.00 90.44 317 ASP A CA 1
ATOM 2606 C C . ASP A 1 317 ? 7.087 -16.606 1.499 1.00 90.44 317 ASP A C 1
ATOM 2608 O O . ASP A 1 317 ? 7.677 -17.396 2.246 1.00 90.44 317 ASP A O 1
ATOM 2612 N N . ASN A 1 318 ? 7.189 -16.748 0.172 1.00 96.19 318 ASN A N 1
ATOM 2613 C CA . ASN A 1 318 ? 7.985 -17.813 -0.430 1.00 96.19 318 ASN A CA 1
ATOM 2614 C C . ASN A 1 318 ? 9.488 -17.535 -0.270 1.00 96.19 318 ASN A C 1
ATOM 2616 O O . ASN A 1 318 ? 10.085 -16.799 -1.053 1.00 96.19 318 ASN A O 1
ATOM 2620 N N . LYS A 1 319 ? 10.120 -18.198 0.703 1.00 96.56 319 LYS A N 1
ATOM 2621 C CA . LYS A 1 319 ? 11.548 -18.027 1.030 1.00 96.56 319 LYS A CA 1
ATOM 2622 C C . LYS A 1 319 ? 12.490 -18.167 -0.168 1.00 96.56 319 LYS A C 1
ATOM 2624 O O . LYS A 1 319 ? 13.418 -17.379 -0.292 1.00 96.56 319 LYS A O 1
ATOM 2629 N N . LEU A 1 320 ? 12.232 -19.114 -1.073 1.00 97.81 320 LEU A N 1
ATOM 2630 C CA . LEU A 1 320 ? 13.068 -19.301 -2.264 1.00 97.81 320 LEU A CA 1
ATOM 2631 C C . LEU A 1 320 ? 12.967 -18.101 -3.213 1.00 97.81 320 LEU A C 1
ATOM 2633 O O . LEU A 1 320 ? 13.961 -17.684 -3.799 1.00 97.81 320 LEU A O 1
ATOM 2637 N N . VAL A 1 321 ? 11.771 -17.529 -3.359 1.00 97.69 321 VAL A N 1
ATOM 2638 C CA . VAL A 1 321 ? 11.588 -16.297 -4.131 1.00 97.69 321 VAL A CA 1
ATOM 2639 C C . VAL A 1 321 ? 12.364 -15.161 -3.479 1.00 97.69 321 VAL A C 1
ATOM 2641 O O . VAL A 1 321 ? 13.121 -14.495 -4.174 1.00 97.69 321 VAL A O 1
ATOM 2644 N N . ILE A 1 322 ? 12.243 -14.978 -2.163 1.00 98.00 322 ILE A N 1
ATOM 2645 C CA . ILE A 1 322 ? 12.976 -13.932 -1.437 1.00 98.00 322 ILE A CA 1
ATOM 2646 C C . ILE A 1 322 ? 14.496 -14.085 -1.610 1.00 98.00 322 ILE A C 1
ATOM 2648 O O . ILE A 1 322 ? 15.187 -13.103 -1.881 1.00 98.00 322 ILE A O 1
ATOM 2652 N N . GLU A 1 323 ? 15.025 -15.309 -1.554 1.00 98.12 323 GLU A N 1
ATOM 2653 C CA . GLU A 1 323 ? 16.441 -15.591 -1.827 1.00 98.12 323 GLU A CA 1
ATOM 2654 C C . GLU A 1 323 ? 16.851 -15.196 -3.254 1.00 98.12 323 GLU A C 1
ATOM 2656 O O . GLU A 1 323 ? 17.875 -14.535 -3.443 1.00 98.12 323 GLU A O 1
ATOM 2661 N N . ILE A 1 324 ? 16.044 -15.550 -4.261 1.00 98.31 324 ILE A N 1
ATOM 2662 C CA . ILE A 1 324 ? 16.286 -15.162 -5.658 1.00 98.31 324 ILE A CA 1
ATOM 2663 C C . ILE A 1 324 ? 16.286 -13.637 -5.800 1.00 98.31 324 ILE A C 1
ATOM 2665 O O . ILE A 1 324 ? 17.178 -13.083 -6.440 1.00 98.31 324 ILE A O 1
ATOM 2669 N N . ILE A 1 325 ? 15.321 -12.948 -5.193 1.00 97.75 325 ILE A N 1
ATOM 2670 C CA . ILE A 1 325 ? 15.220 -11.488 -5.249 1.00 97.75 325 ILE A CA 1
ATOM 2671 C C . ILE A 1 325 ? 16.411 -10.819 -4.557 1.00 97.75 325 ILE A C 1
ATOM 2673 O O . ILE A 1 325 ? 16.972 -9.877 -5.111 1.00 97.75 325 ILE A O 1
ATOM 2677 N N . SER A 1 326 ? 16.885 -11.356 -3.430 1.00 97.38 326 SER A N 1
ATOM 2678 C CA . SER A 1 326 ? 18.110 -10.876 -2.776 1.00 97.38 326 SER A CA 1
ATOM 2679 C C . SER A 1 326 ? 19.340 -10.990 -3.685 1.00 97.38 326 SER A C 1
ATOM 2681 O O . SER A 1 326 ? 20.214 -10.121 -3.667 1.00 97.38 326 SER A O 1
ATOM 2683 N N . LEU A 1 327 ? 19.424 -12.037 -4.515 1.00 97.56 327 LEU A N 1
ATOM 2684 C CA . LEU A 1 327 ? 20.483 -12.137 -5.523 1.00 97.56 327 LEU A CA 1
ATOM 2685 C C . LEU A 1 327 ? 20.338 -11.061 -6.600 1.00 97.56 327 LEU A C 1
ATOM 2687 O O . LEU A 1 327 ? 21.343 -10.477 -6.988 1.00 97.56 327 LEU A O 1
ATOM 2691 N N . ILE A 1 328 ? 19.120 -10.777 -7.065 1.00 95.62 328 ILE A N 1
ATOM 2692 C CA . ILE A 1 328 ? 18.871 -9.719 -8.056 1.00 95.62 328 ILE A CA 1
ATOM 2693 C C . ILE A 1 328 ? 19.275 -8.351 -7.508 1.00 95.62 328 ILE A C 1
ATOM 2695 O O . ILE A 1 328 ? 19.968 -7.610 -8.199 1.00 95.62 328 ILE A O 1
ATOM 2699 N N . GLU A 1 329 ? 18.892 -8.042 -6.273 1.00 94.06 329 GLU A N 1
ATOM 2700 C CA . GLU A 1 329 ? 19.226 -6.782 -5.605 1.00 94.06 329 GLU A CA 1
ATOM 2701 C C . GLU A 1 329 ? 20.743 -6.570 -5.507 1.00 94.06 329 GLU A C 1
ATOM 2703 O O . GLU A 1 329 ? 21.249 -5.495 -5.820 1.00 94.06 329 GLU A O 1
ATOM 2708 N N . LYS A 1 330 ? 21.504 -7.629 -5.199 1.00 92.81 330 LYS A N 1
ATOM 2709 C CA . LYS A 1 330 ? 22.981 -7.601 -5.192 1.00 92.81 330 LYS A CA 1
ATOM 2710 C C . LYS A 1 330 ? 23.603 -7.374 -6.573 1.00 92.81 330 LYS A C 1
ATOM 2712 O O . LYS A 1 330 ? 24.768 -6.993 -6.650 1.00 92.81 330 LYS A O 1
ATOM 2717 N N . LEU A 1 331 ? 22.864 -7.633 -7.652 1.00 91.69 331 LEU A N 1
ATOM 2718 C CA . LEU A 1 331 ? 23.288 -7.366 -9.031 1.00 91.69 331 LEU A CA 1
ATOM 2719 C C . LEU A 1 331 ? 22.920 -5.947 -9.496 1.00 91.69 331 LEU A C 1
ATOM 2721 O O . LEU A 1 331 ? 23.198 -5.598 -10.648 1.00 91.69 331 LEU A O 1
ATOM 2725 N N . CYS A 1 332 ? 22.270 -5.140 -8.654 1.00 87.56 332 CYS A N 1
ATOM 2726 C CA . CYS A 1 332 ? 22.038 -3.727 -8.918 1.00 87.56 332 CYS A CA 1
ATOM 2727 C C . CYS A 1 332 ? 23.250 -2.902 -8.441 1.00 87.56 332 CYS A C 1
ATOM 2729 O O . CYS A 1 332 ? 23.659 -3.028 -7.282 1.00 87.56 332 CYS A O 1
ATOM 2731 N N . PRO A 1 333 ? 23.828 -2.039 -9.300 1.00 81.56 333 PRO A N 1
ATOM 2732 C CA . PRO A 1 333 ? 24.822 -1.063 -8.880 1.00 81.56 333 PRO A CA 1
ATOM 2733 C C . PRO A 1 333 ? 24.297 -0.199 -7.734 1.00 81.56 333 PRO A C 1
ATOM 2735 O O . PRO A 1 333 ? 23.149 0.244 -7.745 1.00 81.56 333 PRO A O 1
ATOM 2738 N N . GLN A 1 334 ? 25.165 0.071 -6.762 1.00 72.81 334 GLN A N 1
ATOM 2739 C CA . GLN A 1 334 ? 24.818 0.864 -5.578 1.00 72.81 334 GLN A CA 1
ATOM 2740 C C . GLN A 1 334 ? 24.839 2.380 -5.851 1.00 72.81 334 GLN A C 1
ATOM 2742 O O . GLN A 1 334 ? 24.362 3.169 -5.039 1.00 72.81 334 GLN A O 1
ATOM 2747 N N . SER A 1 335 ? 25.382 2.811 -6.996 1.00 69.19 335 SER A N 1
ATOM 2748 C CA . SER A 1 335 ? 25.433 4.219 -7.391 1.00 69.19 335 SER A CA 1
ATOM 2749 C C . SER A 1 335 ? 24.109 4.665 -8.035 1.00 69.19 335 SER A C 1
ATOM 2751 O O . SER A 1 335 ? 23.741 4.258 -9.141 1.00 69.19 335 SER A O 1
ATOM 2753 N N . MET A 1 336 ? 23.373 5.543 -7.350 1.00 66.50 336 MET A N 1
ATOM 2754 C CA . MET A 1 336 ? 22.063 6.039 -7.798 1.00 66.50 336 MET A CA 1
ATOM 2755 C C . MET A 1 336 ? 22.123 7.490 -8.287 1.00 66.50 336 MET A C 1
ATOM 2757 O O . MET A 1 336 ? 22.991 8.252 -7.867 1.00 66.50 336 MET A O 1
ATOM 2761 N N . LYS A 1 337 ? 21.182 7.891 -9.157 1.00 64.12 337 LYS A N 1
ATOM 2762 C CA . LYS A 1 337 ? 20.956 9.296 -9.554 1.00 64.12 337 LYS A CA 1
ATOM 2763 C C . LYS A 1 337 ? 20.393 10.093 -8.365 1.00 64.12 337 LYS A C 1
ATOM 2765 O O . LYS A 1 337 ? 19.176 10.183 -8.211 1.00 64.12 337 LYS A O 1
ATOM 2770 N N . ASP A 1 338 ? 21.268 10.643 -7.525 1.00 65.81 338 ASP A N 1
ATOM 2771 C CA . ASP A 1 338 ? 20.907 11.092 -6.167 1.00 65.81 338 ASP A CA 1
ATOM 2772 C C . ASP A 1 338 ? 19.874 12.238 -6.093 1.00 65.81 338 ASP A C 1
ATOM 2774 O O . ASP A 1 338 ? 18.897 12.126 -5.354 1.00 65.81 338 ASP A O 1
ATOM 2778 N N . ASP A 1 339 ? 19.991 13.307 -6.887 1.00 66.69 339 ASP A N 1
ATOM 2779 C CA . ASP A 1 339 ? 19.207 14.525 -6.593 1.00 66.69 339 ASP A CA 1
ATOM 2780 C C . ASP A 1 339 ? 17.696 14.403 -6.879 1.00 66.69 339 ASP A C 1
ATOM 2782 O O . ASP A 1 339 ? 16.859 14.934 -6.142 1.00 66.69 339 ASP A O 1
ATOM 2786 N N . ASN A 1 340 ? 17.311 13.689 -7.942 1.00 73.94 340 ASN A N 1
ATOM 2787 C CA . ASN A 1 340 ? 15.900 13.554 -8.324 1.00 73.94 340 ASN A CA 1
ATOM 2788 C C . ASN A 1 340 ? 15.183 12.432 -7.561 1.00 73.94 340 ASN A C 1
ATOM 2790 O O . ASN A 1 340 ? 13.983 12.552 -7.298 1.00 73.94 340 ASN A O 1
ATOM 2794 N N . ARG A 1 341 ? 15.902 11.366 -7.178 1.00 84.50 341 ARG A N 1
ATOM 2795 C CA . ARG A 1 341 ? 15.348 10.265 -6.377 1.00 84.50 341 ARG A CA 1
ATOM 2796 C C . ARG A 1 341 ? 14.947 10.767 -4.997 1.00 84.50 341 ARG A C 1
ATOM 2798 O O . ARG A 1 341 ? 13.795 10.599 -4.611 1.00 84.50 341 ARG A O 1
ATOM 2805 N N . ASP A 1 342 ? 15.859 11.420 -4.283 1.00 86.50 342 ASP A N 1
ATOM 2806 C CA . ASP A 1 342 ? 15.621 11.844 -2.898 1.00 86.50 342 ASP A CA 1
ATOM 2807 C C . ASP A 1 342 ? 14.471 12.841 -2.798 1.00 86.50 342 ASP A C 1
ATOM 2809 O O . ASP A 1 342 ? 13.660 12.792 -1.869 1.00 86.50 342 ASP A O 1
ATOM 2813 N N . LYS A 1 343 ? 14.360 13.729 -3.791 1.00 89.31 343 LYS A N 1
ATOM 2814 C CA . LYS A 1 343 ? 13.217 14.630 -3.917 1.00 89.31 343 LYS A CA 1
ATOM 2815 C C . LYS A 1 343 ? 11.910 13.846 -4.077 1.00 89.31 343 LYS A C 1
ATOM 2817 O O . LYS A 1 343 ? 10.962 14.117 -3.340 1.00 89.31 343 LYS A O 1
ATOM 2822 N N . LYS A 1 344 ? 11.869 12.864 -4.985 1.00 90.88 344 LYS A N 1
ATOM 2823 C CA . LYS A 1 344 ? 10.681 12.031 -5.238 1.00 90.88 344 LYS A CA 1
ATOM 2824 C C . LYS A 1 344 ? 10.305 11.182 -4.017 1.00 90.88 344 LYS A C 1
ATOM 2826 O O . LYS A 1 344 ? 9.129 11.118 -3.677 1.00 90.88 344 LYS A O 1
ATOM 2831 N N . VAL A 1 345 ? 11.280 10.602 -3.311 1.00 92.12 345 VAL A N 1
ATOM 2832 C CA . VAL A 1 345 ? 11.051 9.861 -2.056 1.00 92.12 345 VAL A CA 1
ATOM 2833 C C . VAL A 1 345 ? 10.405 10.767 -1.011 1.00 92.12 345 VAL A C 1
ATOM 2835 O O . VAL A 1 345 ? 9.365 10.412 -0.465 1.00 92.12 345 VAL A O 1
ATOM 2838 N N . LYS A 1 346 ? 10.948 11.970 -0.784 1.00 92.44 346 LYS A N 1
ATOM 2839 C CA . LYS A 1 346 ? 10.368 12.932 0.171 1.00 92.44 346 LYS A CA 1
ATOM 2840 C C . LYS A 1 346 ? 8.949 13.354 -0.208 1.00 92.44 346 LYS A C 1
ATOM 2842 O O . LYS A 1 346 ? 8.120 13.563 0.671 1.00 92.44 346 LYS A O 1
ATOM 2847 N N . GLN A 1 347 ? 8.661 13.501 -1.500 1.00 94.12 347 GLN A N 1
ATOM 2848 C CA . GLN A 1 347 ? 7.312 13.812 -1.984 1.00 94.12 347 GLN A CA 1
ATOM 2849 C C . GLN A 1 347 ? 6.338 12.663 -1.714 1.00 94.12 347 GLN A C 1
ATOM 2851 O O . GLN A 1 347 ? 5.257 12.896 -1.186 1.00 94.12 347 GLN A O 1
ATOM 2856 N N . LEU A 1 348 ? 6.738 11.425 -2.005 1.00 95.19 348 LEU A N 1
ATOM 2857 C CA . LEU A 1 348 ? 5.930 10.239 -1.724 1.00 95.19 348 LEU A CA 1
ATOM 2858 C C . LEU A 1 348 ? 5.723 10.018 -0.223 1.00 95.19 348 LEU A C 1
ATOM 2860 O O . LEU A 1 348 ? 4.625 9.651 0.171 1.00 95.19 348 LEU A O 1
ATOM 2864 N N . GLN A 1 349 ? 6.728 10.282 0.615 1.00 90.19 349 GLN A N 1
ATOM 2865 C CA . GLN A 1 349 ? 6.593 10.229 2.075 1.00 90.19 349 GLN A CA 1
ATOM 2866 C C . GLN A 1 349 ? 5.575 11.253 2.580 1.00 90.19 349 GLN A C 1
ATOM 2868 O O . GLN A 1 349 ? 4.683 10.899 3.340 1.00 90.19 349 GLN A O 1
ATOM 2873 N N . LYS A 1 350 ? 5.642 12.498 2.092 1.00 90.19 350 LYS A N 1
ATOM 2874 C CA . LYS A 1 350 ? 4.638 13.520 2.419 1.00 90.19 350 LYS A CA 1
ATOM 2875 C C . LYS A 1 350 ? 3.240 13.122 1.963 1.00 90.19 350 LYS A C 1
ATOM 2877 O O . LYS A 1 350 ? 2.287 13.349 2.696 1.00 90.19 350 LYS A O 1
ATOM 2882 N N . LEU A 1 351 ? 3.112 12.533 0.774 1.00 92.75 351 LEU A N 1
ATOM 2883 C CA . LEU A 1 351 ? 1.832 12.030 0.281 1.00 92.75 351 LEU A CA 1
ATOM 2884 C C . LEU A 1 351 ? 1.316 10.869 1.140 1.00 92.75 351 LEU A C 1
ATOM 2886 O O . LEU A 1 351 ? 0.135 10.832 1.466 1.00 92.75 351 LEU A O 1
ATOM 2890 N N . TYR A 1 352 ? 2.196 9.945 1.528 1.00 86.44 352 TYR A N 1
ATOM 2891 C CA . TYR A 1 352 ? 1.870 8.835 2.418 1.00 86.44 352 TYR A CA 1
ATOM 2892 C C . TYR A 1 352 ? 1.346 9.351 3.758 1.00 86.44 352 TYR A C 1
ATOM 2894 O O . TYR A 1 352 ? 0.252 8.979 4.161 1.00 86.44 352 TYR A O 1
ATOM 2902 N N . GLU A 1 353 ? 2.078 10.260 4.407 1.00 79.00 353 GLU A N 1
ATOM 2903 C CA . GLU A 1 353 ? 1.669 10.900 5.661 1.00 79.00 353 GLU A CA 1
ATOM 2904 C C . GLU A 1 353 ? 0.359 11.671 5.495 1.00 79.00 353 GLU A C 1
ATOM 2906 O O . GLU A 1 353 ? -0.541 11.540 6.318 1.00 79.00 353 GLU A O 1
ATOM 2911 N N . LYS A 1 354 ? 0.214 12.430 4.404 1.00 83.56 354 LYS A N 1
ATOM 2912 C CA . LYS A 1 354 ? -1.023 13.143 4.083 1.00 83.56 354 LYS A CA 1
ATOM 2913 C C . LYS A 1 354 ? -2.205 12.183 4.014 1.00 83.56 354 LYS A C 1
ATOM 2915 O O . LYS A 1 354 ? -3.216 12.464 4.620 1.00 83.56 354 LYS A O 1
ATOM 2920 N N . ILE A 1 355 ? -2.094 11.050 3.327 1.00 80.50 355 ILE A N 1
ATOM 2921 C CA . ILE A 1 355 ? -3.200 10.085 3.226 1.00 80.50 355 ILE A CA 1
ATOM 2922 C C . ILE A 1 355 ? -3.424 9.344 4.551 1.00 80.50 355 ILE A C 1
ATOM 2924 O O . ILE A 1 355 ? -4.557 9.015 4.889 1.00 80.50 355 ILE A O 1
ATOM 2928 N N . LEU A 1 356 ? -2.352 9.073 5.296 1.00 72.81 356 LEU A N 1
ATOM 2929 C CA . LEU A 1 356 ? -2.411 8.368 6.573 1.00 72.81 356 LEU A CA 1
ATOM 2930 C C . LEU A 1 356 ? -3.081 9.203 7.678 1.00 72.81 356 LEU A C 1
ATOM 2932 O O . LEU A 1 356 ? -3.714 8.624 8.558 1.00 72.81 356 LEU A O 1
ATOM 2936 N N . TYR A 1 357 ? -2.931 10.532 7.637 1.00 64.31 357 TYR A N 1
ATOM 2937 C CA . TYR A 1 357 ? -3.340 11.452 8.706 1.00 64.31 357 TYR A CA 1
ATOM 2938 C C . TYR A 1 357 ? -4.395 12.507 8.302 1.00 64.31 357 TYR A C 1
ATOM 2940 O O . TYR A 1 357 ? -4.754 13.318 9.156 1.00 64.31 357 TYR A O 1
ATOM 2948 N N . ALA A 1 358 ? -4.858 12.547 7.046 1.00 61.66 358 ALA A N 1
ATOM 2949 C CA . ALA A 1 358 ? -5.903 13.474 6.566 1.00 61.66 358 ALA A CA 1
ATOM 2950 C C . ALA A 1 358 ? -7.274 12.849 6.587 1.00 61.66 358 ALA A C 1
ATOM 2952 O O . ALA A 1 358 ? -8.225 13.576 6.975 1.00 61.66 358 ALA A O 1
#

Mean predicted aligned error: 10.75 Å

Foldseek 3Di:
DFKEKEWEQAQQQKIKIFAIDPFQCDDDDPPHPVVQVVLLLLQQLHDDPVSVVVVVVVVCCVPVVPPPDPRVVGIDIDHDPPLEDECPPPPGQKYKYQAQNVAWHWYQAPVGTDTQGHQWIFIDGPRRTPDIGHHDPWFDKDKAWPLLLVLLLVLLQVQLCVQQQLCVVLLVLLCVWFPPNPLSVVCVVVLQVLSLVLSCVVQVVHPCNVPHSRDTCDLQHPSGDLLSQLSVQLSCQSVLQQQCQVCVVDDPPHDPDRDDGRHDPDHWDKHWHADPNIIMIIIRDHNVSLVSSLLSLVLVLCSLVLVQLVNVVVVDPPPVSSVSSVVSSVSRDPHTPPPVSVVSSVVSVVSSCSSSRD

Solvent-accessible surface area (backbone atoms only — not comparable to full-atom values): 19415 Å² total; per-residue (Å²): 123,38,32,20,37,46,33,42,27,36,64,84,37,39,36,44,29,48,51,79,40,81,37,49,39,50,66,75,95,82,82,40,55,26,48,58,56,54,43,33,52,60,52,41,70,65,72,40,73,69,55,50,52,54,48,51,52,49,55,45,47,74,76,66,70,54,87,83,64,66,61,75,83,38,50,48,77,49,78,45,92,80,40,66,45,75,39,71,85,52,92,49,43,24,40,38,42,35,29,43,34,82,47,64,32,39,33,35,35,79,92,40,82,47,76,45,52,44,55,22,38,36,39,28,43,73,39,35,84,74,44,78,46,65,58,67,96,61,53,50,76,44,81,25,46,58,67,52,45,51,53,50,35,53,15,18,50,53,45,20,35,57,51,30,52,26,54,47,55,56,56,53,53,48,53,73,48,35,58,53,52,65,64,39,55,72,41,40,69,60,43,52,51,43,53,46,53,38,44,27,67,77,33,59,92,44,76,63,38,79,49,61,50,83,40,58,58,46,71,81,34,90,87,32,43,60,69,20,18,40,26,42,40,50,29,42,34,56,50,43,29,51,48,45,55,77,36,74,94,53,52,102,87,54,73,87,67,77,76,82,76,60,41,85,82,71,85,57,58,51,47,39,47,75,57,100,86,40,50,36,35,41,33,40,40,41,23,72,55,45,52,48,54,48,52,15,44,53,44,43,47,28,53,76,70,60,33,49,47,62,43,42,59,79,71,46,88,53,61,69,42,48,53,43,38,46,54,43,45,72,59,49,68,88,54,56,48,59,76,65,50,55,52,51,44,54,50,51,49,52,48,44,51,46,69,59,65,107

Nearest PDB structures (foldseek):
  7td2-assembly1_R  TM=1.458E-01  e=2.506E+00  Homo sapiens
  5g2c-assembly1_A  TM=2.060E-01  e=6.972E+00  Nonlabens marinus S1-08
  7td1-assembly1_R  TM=1.804E-01  e=6.260E+00  Homo sapiens
  9izf-assembly1_R  TM=1.401E-01  e=5.932E+00  Escherichia coli